Protein AF-A0A7S1IPN8-F1 (afdb_monomer)

Solvent-accessible surface area (backbone atoms only — not comparable to full-atom values): 15424 Å² total; per-residue (Å²): 136,91,80,89,84,87,81,92,76,78,89,77,82,76,81,78,81,73,71,83,75,54,67,66,59,56,49,50,57,50,40,52,53,51,52,52,51,37,55,52,51,38,61,77,67,63,54,57,68,70,59,54,51,49,49,42,62,76,40,65,69,55,98,43,75,66,34,42,52,52,49,52,51,51,37,52,52,52,50,52,51,50,54,45,52,51,52,35,51,52,41,47,53,56,43,51,56,50,53,50,50,50,52,50,52,50,51,36,40,76,70,65,76,42,52,73,64,58,47,49,70,56,42,50,62,45,50,44,50,44,28,57,41,50,44,51,34,47,54,41,50,55,61,48,37,71,74,46,97,56,91,66,77,63,70,50,97,90,36,48,43,68,55,51,54,54,51,54,30,40,53,51,44,73,34,81,58,37,82,78,42,102,59,58,30,73,85,30,69,52,43,42,92,48,72,45,52,68,56,47,53,59,47,50,53,58,70,73,65,54,76,74,70,83,70,78,82,69,70,82,75,79,74,73,75,62,51,68,67,60,44,50,52,36,47,52,41,42,51,49,51,52,50,50,49,53,52,50,56,50,50,51,53,48,52,52,51,41,48,75,69,64,78,100

Radius of gyration: 28.9 Å; Cα contacts (8 Å, |Δi|>4): 173; chains: 1; bounding box: 79×61×66 Å

Mean predicted aligned error: 9.51 Å

Secondary structure (DSSP, 8-state):
----------------------HHHHHHHHHHHHHHHHHHHHHHTT--HHHHHHHHHHTSSS--HHHHHHHHHHHHHHHHHHHHHHHHHHHHHHHHHHHHHHHHHHHHHHTTSS-HHHHHHHHHHHHHHHHHHHHHHHHHHHHHHTTSSS----EETTEEHHHHHHHHHHHHHHSGGGGTS---TTT-TT-TTSS-HHHHHHHHHHHTT------TT----------HHHHHHHHHHHHHHHHHHHHHHHHHHHHHHHHHTT--

Organism: NCBI:txid73025

Structure (mmCIF, N/CA/C/O backbone):
data_AF-A0A7S1IPN8-F1
#
_entry.id   AF-A0A7S1IPN8-F1
#
loop_
_atom_site.group_PDB
_atom_site.id
_atom_site.type_symbol
_atom_site.label_atom_id
_atom_site.label_alt_id
_atom_site.label_comp_id
_atom_site.label_asym_id
_atom_site.label_entity_id
_atom_site.label_seq_id
_atom_site.pdbx_PDB_ins_code
_atom_site.Cartn_x
_atom_site.Cartn_y
_atom_site.Cartn_z
_atom_site.occupancy
_atom_site.B_iso_or_equiv
_atom_site.auth_seq_id
_atom_site.auth_comp_id
_atom_site.auth_asym_id
_atom_site.auth_atom_id
_atom_site.pdbx_PDB_model_num
ATOM 1 N N . ARG A 1 1 ? -49.911 33.978 -15.814 1.00 41.53 1 ARG A N 1
ATOM 2 C CA . ARG A 1 1 ? -51.358 33.779 -15.563 1.00 41.53 1 ARG A CA 1
ATOM 3 C C . ARG A 1 1 ? -51.512 33.024 -14.249 1.00 41.53 1 ARG A C 1
ATOM 5 O O . ARG A 1 1 ? -51.209 31.839 -14.251 1.00 41.53 1 ARG A O 1
ATOM 12 N N . PRO A 1 2 ? -51.907 33.674 -13.147 1.00 43.16 2 PRO A N 1
ATOM 13 C CA . PRO A 1 2 ? -52.428 32.980 -11.982 1.00 43.16 2 PRO A CA 1
ATOM 14 C C . PRO A 1 2 ? -53.957 32.891 -12.100 1.00 43.16 2 PRO A C 1
ATOM 16 O O . PRO A 1 2 ? -54.613 33.876 -12.436 1.00 43.16 2 PRO A O 1
ATOM 19 N N . GLY A 1 3 ? -54.502 31.700 -11.880 1.00 39.06 3 GLY A N 1
ATOM 20 C CA . GLY A 1 3 ? -55.928 31.458 -11.687 1.00 39.06 3 GLY A CA 1
ATOM 21 C C . GLY A 1 3 ? -56.116 30.815 -10.309 1.00 39.06 3 GLY A C 1
ATOM 22 O O . GLY A 1 3 ? -55.342 29.906 -10.004 1.00 39.06 3 GLY A O 1
ATOM 23 N N . PRO A 1 4 ? -57.052 31.300 -9.473 1.00 68.56 4 PRO A N 1
ATOM 24 C CA . PRO A 1 4 ? -57.268 30.830 -8.104 1.00 68.56 4 PRO A CA 1
ATOM 25 C C . PRO A 1 4 ? -58.212 29.622 -8.103 1.00 68.56 4 PRO A C 1
ATOM 27 O O . PRO A 1 4 ? -58.776 29.339 -9.145 1.00 68.56 4 PRO A O 1
ATOM 30 N N . TRP A 1 5 ? -58.366 28.921 -6.978 1.00 45.44 5 TRP A N 1
ATOM 31 C CA . TRP A 1 5 ? -59.647 28.550 -6.348 1.00 45.44 5 TRP A CA 1
ATOM 32 C C . TRP A 1 5 ? -59.350 27.800 -5.040 1.00 45.44 5 TRP A C 1
ATOM 34 O O . TRP A 1 5 ? -58.406 27.020 -4.937 1.00 45.44 5 TRP A O 1
ATOM 44 N N . HIS A 1 6 ? -60.139 28.164 -4.036 1.00 53.41 6 HIS A N 1
ATOM 45 C CA . HIS A 1 6 ? -60.185 27.656 -2.674 1.00 53.41 6 HIS A CA 1
ATOM 46 C C . HIS A 1 6 ? -60.364 26.138 -2.604 1.00 53.41 6 HIS A C 1
ATOM 48 O O . HIS A 1 6 ? -61.077 25.591 -3.430 1.00 53.41 6 HIS A O 1
ATOM 54 N N . ASP A 1 7 ? -59.830 25.518 -1.548 1.00 42.16 7 ASP A N 1
ATOM 55 C CA . ASP A 1 7 ? -60.655 24.653 -0.703 1.00 42.16 7 ASP A CA 1
ATOM 56 C C . ASP A 1 7 ? -60.093 24.547 0.717 1.00 42.16 7 ASP A C 1
ATOM 58 O O . ASP A 1 7 ? -58.894 24.393 0.959 1.00 42.16 7 ASP A O 1
ATOM 62 N N . ALA A 1 8 ? -61.011 24.711 1.662 1.00 53.38 8 ALA A N 1
ATOM 63 C CA . ALA A 1 8 ? -60.802 24.637 3.090 1.00 53.38 8 ALA A CA 1
ATOM 64 C C . ALA A 1 8 ? -60.561 23.184 3.519 1.00 53.38 8 ALA A C 1
ATOM 66 O O . ALA A 1 8 ? -61.394 22.313 3.282 1.00 53.38 8 ALA A O 1
ATOM 67 N N . VAL A 1 9 ? -59.456 22.935 4.223 1.00 51.75 9 VAL A N 1
ATOM 68 C CA . VAL A 1 9 ? -59.244 21.701 4.986 1.00 51.75 9 VAL A CA 1
ATOM 69 C C . VAL A 1 9 ? -59.000 22.111 6.433 1.00 51.75 9 VAL A C 1
ATOM 71 O O . VAL A 1 9 ? -58.102 22.899 6.725 1.00 51.75 9 VAL A O 1
ATOM 74 N N . GLY A 1 10 ? -59.886 21.649 7.317 1.00 46.97 10 GLY A N 1
ATOM 75 C CA . GLY A 1 10 ? -59.947 22.047 8.721 1.00 46.97 10 GLY A CA 1
ATOM 76 C C . GLY A 1 10 ? -58.693 21.688 9.529 1.00 46.97 10 GLY A C 1
ATOM 77 O O . GLY A 1 10 ? -57.886 20.860 9.101 1.00 46.97 10 GLY A O 1
ATOM 78 N N . PRO A 1 11 ? -58.520 22.289 10.719 1.00 48.12 11 PRO A N 1
ATOM 79 C CA . PRO A 1 11 ? -57.402 21.972 11.592 1.00 48.12 11 PRO A CA 1
ATOM 80 C C . PRO A 1 11 ? -57.573 20.549 12.130 1.00 48.12 11 PRO A C 1
ATOM 82 O O . PRO A 1 11 ? -58.340 20.305 13.061 1.00 48.12 11 PRO A O 1
ATOM 85 N N . ALA A 1 12 ? -56.853 19.596 11.540 1.00 52.09 12 ALA A N 1
ATOM 86 C CA . ALA A 1 12 ? -56.662 18.286 12.137 1.00 52.09 12 ALA A CA 1
ATOM 87 C C . ALA A 1 12 ? -55.927 18.485 13.470 1.00 52.09 12 ALA A C 1
ATOM 89 O O . ALA A 1 12 ? -54.741 18.819 13.499 1.00 52.09 12 ALA A O 1
ATOM 90 N N . GLN A 1 13 ? -56.651 18.316 14.578 1.00 52.91 13 GLN A N 1
ATOM 91 C CA . GLN A 1 13 ? -56.076 18.172 15.908 1.00 52.91 13 GLN A CA 1
ATOM 92 C C . GLN A 1 13 ? -55.162 16.943 15.898 1.00 52.91 13 GLN A C 1
ATOM 94 O O . GLN A 1 13 ? -55.603 15.811 16.072 1.00 52.91 13 GLN A O 1
ATOM 99 N N . MET A 1 14 ? -53.873 17.173 15.657 1.00 48.28 14 MET A N 1
ATOM 100 C CA . MET A 1 14 ? -52.828 16.193 15.907 1.00 48.28 14 MET A CA 1
ATOM 101 C C . MET A 1 14 ? -52.620 16.124 17.419 1.00 48.28 14 MET A C 1
ATOM 103 O O . MET A 1 14 ? -51.820 16.861 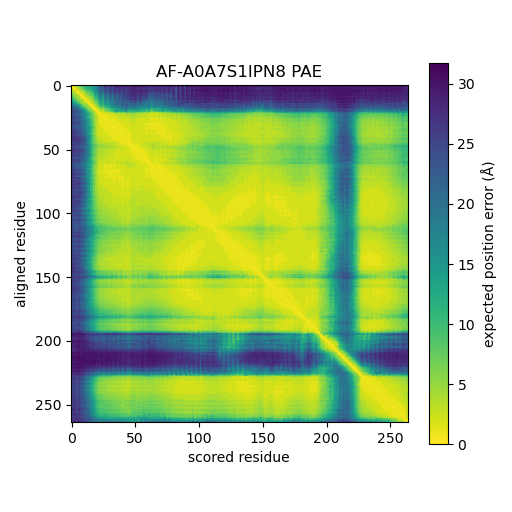17.993 1.00 48.28 14 MET A O 1
ATOM 107 N N . SER A 1 15 ? -53.376 15.249 18.073 1.00 53.41 15 SER A N 1
ATOM 108 C CA . SER A 1 15 ? -53.090 14.755 19.416 1.00 53.41 15 SER A CA 1
ATOM 109 C C . SER A 1 15 ? -51.766 13.988 19.372 1.00 53.41 15 SER A C 1
ATOM 111 O O . SER A 1 15 ? -51.711 12.784 19.139 1.00 53.41 15 SER A O 1
ATOM 113 N N . ALA A 1 16 ? -50.666 14.722 19.537 1.00 53.38 16 ALA A N 1
ATOM 114 C CA . ALA A 1 16 ? -49.334 14.168 19.717 1.00 53.38 16 ALA A CA 1
ATOM 115 C C . ALA A 1 16 ? -49.232 13.558 21.124 1.00 53.38 16 ALA A C 1
ATOM 117 O O . ALA A 1 16 ? -48.660 14.148 22.038 1.00 53.38 16 ALA A O 1
ATOM 118 N N . SER A 1 17 ? -49.808 12.370 21.294 1.00 55.22 17 SER A N 1
ATOM 119 C CA . SER A 1 17 ? -49.610 11.500 22.453 1.00 55.22 17 SER A CA 1
ATOM 120 C C . SER A 1 17 ? -48.181 10.945 22.408 1.00 55.22 17 SER A C 1
ATOM 122 O O . SER A 1 17 ? -47.942 9.812 22.001 1.00 55.22 17 SER A O 1
ATOM 124 N N . GLN A 1 18 ? -47.188 11.778 22.724 1.00 61.81 18 GLN A N 1
ATOM 125 C CA . GLN A 1 18 ? -45.830 11.305 22.977 1.00 61.81 18 GLN A CA 1
ATOM 126 C C . GLN A 1 18 ? -45.770 10.807 24.416 1.00 61.81 18 GLN A C 1
ATOM 128 O O . GLN A 1 18 ? -45.388 11.548 25.322 1.00 61.81 18 GLN A O 1
ATOM 133 N N . ASP A 1 19 ? -46.161 9.551 24.625 1.00 70.12 19 ASP A N 1
ATOM 134 C CA . ASP A 1 19 ? -45.904 8.890 25.897 1.00 70.12 19 ASP A CA 1
ATOM 135 C C . ASP A 1 19 ? -44.393 8.937 26.192 1.00 70.12 19 ASP A C 1
ATOM 137 O O . ASP A 1 19 ? -43.569 8.698 25.293 1.00 70.12 19 ASP A O 1
ATOM 141 N N . PRO A 1 20 ? -43.988 9.283 27.426 1.00 74.19 20 PRO A N 1
ATOM 142 C CA . PRO A 1 20 ? -42.586 9.391 27.792 1.00 74.19 20 PRO A CA 1
ATOM 143 C C . PRO A 1 20 ? -41.939 8.005 27.745 1.00 74.19 20 PRO A C 1
ATOM 145 O O . PRO A 1 20 ? -41.987 7.237 28.698 1.00 74.19 20 PRO A O 1
ATOM 148 N N . VAL A 1 21 ? -41.318 7.680 26.608 1.00 80.31 21 VAL A N 1
ATOM 149 C CA . VAL A 1 21 ? -40.564 6.434 26.436 1.00 80.31 21 VAL A CA 1
ATOM 150 C C . VAL A 1 21 ? -39.455 6.371 27.486 1.00 80.31 21 VAL A C 1
ATOM 152 O O . VAL A 1 21 ? -38.574 7.247 27.496 1.00 80.31 21 VAL A O 1
ATOM 155 N N . ASP A 1 22 ? -39.513 5.318 28.306 1.00 92.06 22 ASP A N 1
ATOM 156 C CA . ASP A 1 22 ? -38.592 4.990 29.394 1.00 92.06 22 ASP A CA 1
ATOM 157 C C . ASP A 1 22 ? -37.118 5.173 28.956 1.00 92.06 22 ASP A C 1
ATOM 159 O O . ASP A 1 22 ? -36.679 4.575 27.959 1.00 92.06 22 ASP A O 1
ATOM 163 N N . PRO A 1 23 ? -36.332 6.014 29.660 1.00 91.69 23 PRO A N 1
ATOM 164 C CA . PRO A 1 23 ? -34.907 6.203 29.399 1.00 91.69 23 PRO A CA 1
ATOM 165 C C . PRO A 1 23 ? -34.106 4.897 29.318 1.00 91.69 23 PRO A C 1
ATOM 167 O O . PRO A 1 23 ? -33.160 4.815 28.529 1.00 91.69 23 PRO A O 1
ATOM 170 N N . GLN A 1 24 ? -34.485 3.873 30.086 1.00 93.00 24 GLN A N 1
ATOM 171 C CA . GLN A 1 24 ? -33.809 2.580 30.094 1.00 93.00 24 GLN A CA 1
ATOM 172 C C . GLN A 1 24 ? -34.050 1.804 28.794 1.00 93.00 24 GLN A C 1
ATOM 174 O O . GLN A 1 24 ? -33.105 1.252 28.227 1.00 93.00 24 GLN A O 1
ATOM 179 N N . VAL A 1 25 ? -35.273 1.846 28.256 1.00 93.56 25 VAL A N 1
ATOM 180 C CA . VAL A 1 25 ? -35.607 1.258 26.946 1.00 93.56 25 VAL A CA 1
ATOM 181 C C . VAL A 1 25 ? -34.816 1.953 25.834 1.00 93.56 25 VAL A C 1
ATOM 183 O O . VAL A 1 25 ? -34.176 1.296 25.014 1.00 93.56 25 VAL A O 1
ATOM 186 N N . LYS A 1 26 ? -34.738 3.292 25.859 1.00 94.38 26 LYS A N 1
ATOM 187 C CA . LYS A 1 26 ? -33.924 4.059 24.893 1.00 94.38 26 LYS A CA 1
ATOM 188 C C . LYS A 1 26 ? -32.438 3.695 24.950 1.00 94.38 26 LYS A C 1
ATOM 190 O O . LYS A 1 26 ? -31.784 3.620 23.903 1.00 94.38 26 LYS A O 1
ATOM 195 N N . LEU A 1 27 ? -31.892 3.510 26.155 1.00 96.06 27 LEU A N 1
ATOM 196 C CA . LEU A 1 27 ? -30.503 3.100 26.357 1.00 96.06 27 LEU A CA 1
ATOM 197 C C . LEU A 1 27 ? -30.262 1.702 25.780 1.00 96.06 27 LEU A C 1
ATOM 199 O O . LEU A 1 27 ? -29.324 1.528 24.999 1.00 96.06 27 LEU A O 1
ATOM 203 N N . GLN A 1 28 ? -31.135 0.747 26.105 1.00 97.00 28 GLN A N 1
ATOM 204 C CA . GLN A 1 28 ? -31.083 -0.632 25.623 1.00 97.00 28 GLN A CA 1
ATOM 205 C C . GLN A 1 28 ? -31.090 -0.698 24.089 1.00 97.00 28 GLN A C 1
ATOM 207 O O . GLN A 1 28 ? -30.195 -1.299 23.489 1.00 97.00 28 GLN A O 1
ATOM 212 N N . ASP A 1 29 ? -32.029 -0.005 23.442 1.00 96.44 29 ASP A N 1
ATOM 213 C CA . ASP A 1 29 ? -32.160 0.024 21.981 1.00 96.44 29 ASP A CA 1
ATOM 214 C C . ASP A 1 29 ? -30.931 0.627 21.298 1.00 96.44 29 ASP A C 1
ATOM 216 O O . ASP A 1 29 ? -30.482 0.195 20.229 1.00 96.44 29 ASP A O 1
ATOM 220 N N . ARG A 1 30 ? -30.374 1.689 21.887 1.00 97.44 30 ARG A N 1
ATOM 221 C CA . ARG A 1 30 ? -29.161 2.313 21.361 1.00 97.44 30 ARG A CA 1
ATOM 222 C C . ARG A 1 30 ? -27.959 1.392 21.543 1.00 97.44 30 ARG A C 1
ATOM 224 O O . ARG A 1 30 ? -27.175 1.255 20.606 1.00 97.44 30 ARG A O 1
ATOM 231 N N . PHE A 1 31 ? -27.837 0.744 22.698 1.00 97.88 31 PHE A N 1
ATOM 232 C CA . PHE A 1 31 ? -26.778 -0.219 22.979 1.00 97.88 31 PHE A CA 1
ATOM 233 C C . PHE A 1 31 ? -26.785 -1.363 21.970 1.00 97.88 31 PHE A C 1
ATOM 235 O O . PHE A 1 31 ? -25.779 -1.578 21.296 1.00 97.88 31 PHE A O 1
ATOM 242 N N . GLN A 1 32 ? -27.937 -2.005 21.760 1.00 97.62 32 GLN A N 1
ATOM 243 C CA . GLN A 1 32 ? -28.089 -3.099 20.799 1.00 97.62 32 GLN A CA 1
ATOM 244 C C . GLN A 1 32 ? -27.706 -2.693 19.369 1.00 97.62 32 GLN A C 1
ATOM 246 O O . GLN A 1 32 ? -26.974 -3.422 18.694 1.00 97.62 32 GLN A O 1
ATOM 251 N N . ARG A 1 33 ? -28.128 -1.508 18.908 1.00 97.88 33 ARG A N 1
ATOM 252 C CA . ARG A 1 33 ? -27.763 -1.004 17.572 1.00 97.88 33 ARG A CA 1
ATOM 253 C C . ARG A 1 33 ? -26.256 -0.818 17.410 1.00 97.88 33 ARG A C 1
ATOM 255 O O . ARG A 1 33 ? -25.690 -1.240 16.401 1.00 97.88 33 ARG A O 1
ATOM 262 N N . VAL A 1 34 ? -25.593 -0.212 18.396 1.00 97.56 34 VAL A N 1
ATOM 263 C CA . VAL A 1 34 ? -24.138 -0.003 18.343 1.00 97.56 34 VAL A CA 1
ATOM 264 C C . VAL A 1 34 ? -23.397 -1.341 18.459 1.00 97.56 34 VAL A C 1
ATOM 266 O O . VAL A 1 34 ? -22.436 -1.555 17.724 1.00 97.56 34 VAL A O 1
ATOM 269 N N . SER A 1 35 ? -23.874 -2.277 19.285 1.00 97.50 35 SER A N 1
ATOM 270 C CA . SER A 1 35 ? -23.356 -3.651 19.367 1.00 97.50 35 SER A CA 1
ATOM 271 C C . SER A 1 35 ? -23.415 -4.384 18.032 1.00 97.50 35 SER A C 1
ATOM 273 O O . SER A 1 35 ? -22.427 -4.993 17.617 1.00 97.50 35 SER A O 1
ATOM 275 N N . GLN A 1 36 ? -24.542 -4.299 17.325 1.00 97.50 36 GLN A N 1
ATOM 276 C CA . GLN A 1 36 ? -24.691 -4.940 16.022 1.00 97.50 36 GLN A CA 1
ATOM 277 C C . GLN A 1 36 ? -23.765 -4.315 14.971 1.00 97.50 36 GLN A C 1
ATOM 279 O O . GLN A 1 36 ? -23.129 -5.030 14.191 1.00 97.50 36 GLN A O 1
ATOM 284 N N . ASN A 1 37 ? -23.635 -2.987 14.979 1.00 97.06 37 ASN A N 1
ATOM 285 C CA . ASN A 1 37 ? -22.698 -2.284 14.109 1.00 97.06 37 ASN A CA 1
ATOM 286 C C . ASN A 1 37 ? -21.239 -2.678 14.401 1.00 97.06 37 ASN A C 1
ATOM 288 O O . ASN A 1 37 ? -20.487 -2.973 13.475 1.00 97.06 37 ASN A O 1
ATOM 292 N N . PHE A 1 38 ? -20.850 -2.751 15.677 1.00 96.94 38 PHE A N 1
ATOM 293 C CA . PHE A 1 38 ? -19.520 -3.196 16.095 1.00 96.94 38 PHE A CA 1
ATOM 294 C C . PHE A 1 38 ? -19.199 -4.600 15.564 1.00 96.94 38 PHE A C 1
ATOM 296 O O . PHE A 1 38 ? -18.187 -4.779 14.890 1.00 96.94 38 PHE A O 1
ATOM 303 N N . ARG A 1 39 ? -20.093 -5.579 15.770 1.00 96.31 39 ARG A N 1
ATOM 304 C CA . ARG A 1 39 ? -19.919 -6.951 15.253 1.00 96.31 39 ARG A CA 1
ATOM 305 C C . ARG A 1 39 ? -19.788 -6.989 13.732 1.00 96.31 39 ARG A C 1
ATOM 307 O O . ARG A 1 39 ? -18.935 -7.696 13.197 1.00 96.31 39 ARG A O 1
ATOM 314 N N . THR A 1 40 ? -20.598 -6.189 13.040 1.00 96.75 40 THR A N 1
ATOM 315 C CA . THR A 1 40 ? -20.553 -6.068 11.577 1.00 96.75 40 THR A CA 1
ATOM 316 C C . THR A 1 40 ? -19.200 -5.528 11.110 1.00 96.75 40 THR A C 1
ATOM 318 O O . THR A 1 40 ? -18.598 -6.082 10.191 1.00 96.75 40 THR A O 1
ATOM 321 N N . LEU A 1 41 ? -18.681 -4.487 11.769 1.00 96.25 41 LEU A N 1
ATOM 322 C CA . LEU A 1 41 ? -17.361 -3.927 11.477 1.00 96.25 41 LEU A CA 1
ATOM 323 C C . LEU A 1 41 ? -16.236 -4.926 11.767 1.00 96.25 41 LEU A C 1
ATOM 325 O O . LEU A 1 41 ? -15.331 -5.057 10.947 1.00 96.25 41 LEU A O 1
ATOM 329 N N . CYS A 1 42 ? -16.305 -5.658 12.881 1.00 94.88 42 CYS A N 1
ATOM 330 C CA . CYS A 1 42 ? -15.335 -6.702 13.206 1.00 94.88 42 CYS A CA 1
ATOM 331 C C . CYS A 1 42 ? -15.274 -7.791 12.131 1.00 94.88 42 CYS A C 1
ATOM 333 O O . CYS A 1 42 ? -14.182 -8.162 11.705 1.00 94.88 42 CYS A O 1
ATOM 335 N N . SER A 1 43 ? -16.433 -8.259 11.658 1.00 94.50 43 SER A N 1
ATOM 336 C CA . SER A 1 43 ? -16.515 -9.249 10.580 1.00 94.50 43 SER A CA 1
ATOM 337 C C . SER A 1 43 ? -15.925 -8.714 9.272 1.00 94.50 43 SER A C 1
ATOM 339 O O . SER A 1 43 ? -15.081 -9.370 8.668 1.00 94.50 43 SER A O 1
ATOM 341 N N . GLN A 1 44 ? -16.296 -7.495 8.870 1.00 93.62 44 GLN A N 1
ATOM 342 C CA . GLN A 1 44 ? -15.811 -6.872 7.632 1.00 93.62 44 GLN A CA 1
ATOM 343 C C . GLN A 1 44 ? -14.306 -6.580 7.639 1.00 93.62 44 GLN A C 1
ATOM 345 O O . GLN A 1 44 ? -13.684 -6.560 6.581 1.00 93.62 44 GLN A O 1
ATOM 350 N N . LEU A 1 45 ? -13.729 -6.309 8.811 1.00 91.69 45 LEU A N 1
ATOM 351 C CA . LEU A 1 45 ? -12.296 -6.057 8.977 1.00 91.69 45 LEU A CA 1
ATOM 352 C C . LEU A 1 45 ? -11.499 -7.323 9.297 1.00 91.69 45 LEU A C 1
ATOM 354 O O . LEU A 1 45 ? -10.286 -7.230 9.462 1.00 91.69 45 LEU A O 1
ATOM 358 N N . HIS A 1 46 ? -12.162 -8.480 9.387 1.00 91.56 46 HIS A N 1
ATOM 359 C CA . HIS A 1 46 ? -11.554 -9.747 9.790 1.00 91.56 46 HIS A CA 1
ATOM 360 C C . HIS A 1 46 ? -10.745 -9.628 1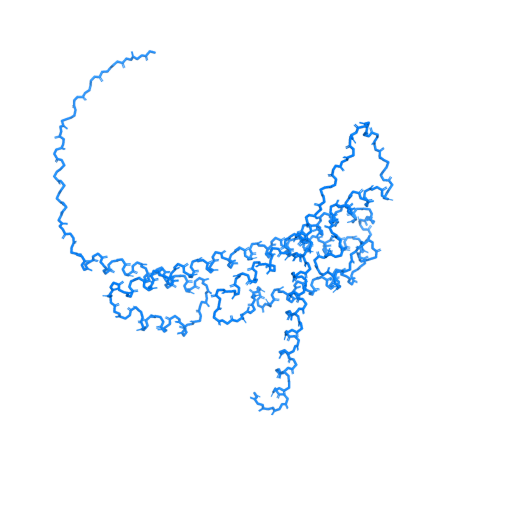1.092 1.00 91.56 46 HIS A C 1
ATOM 362 O O . HIS A 1 46 ? -9.646 -10.172 11.209 1.00 91.56 46 HIS A O 1
ATOM 368 N N . ILE A 1 47 ? -11.287 -8.900 12.074 1.00 89.12 47 ILE A N 1
ATOM 369 C CA . ILE A 1 47 ? -10.669 -8.785 13.398 1.00 89.12 47 ILE A CA 1
ATOM 370 C C . ILE A 1 47 ? -10.568 -10.191 14.018 1.00 89.12 47 ILE A C 1
ATOM 372 O O . ILE A 1 47 ? -11.539 -10.953 13.930 1.00 89.12 47 ILE A O 1
ATOM 376 N N . PRO A 1 48 ? -9.429 -10.566 14.635 1.00 88.69 48 PRO A N 1
ATOM 377 C CA . PRO A 1 48 ? -9.264 -11.886 15.229 1.00 88.69 48 PRO A CA 1
ATOM 378 C C . PRO A 1 48 ? -10.380 -12.222 16.222 1.00 88.69 48 PRO A C 1
ATOM 380 O O . PRO A 1 48 ? -10.719 -11.420 17.092 1.00 88.69 48 PRO A O 1
ATOM 383 N N . PHE A 1 49 ? -10.904 -13.449 16.135 1.00 89.44 49 PHE A N 1
ATOM 384 C CA . PHE A 1 49 ? -12.014 -13.919 16.973 1.00 89.44 49 PHE A CA 1
ATOM 385 C C . PHE A 1 49 ? -11.787 -13.655 18.469 1.00 89.44 49 PHE A C 1
ATOM 387 O O . PHE A 1 49 ? -12.689 -13.179 19.157 1.00 89.44 49 PHE A O 1
ATOM 394 N N . LEU A 1 50 ? -10.574 -13.918 18.967 1.00 90.19 50 LEU A N 1
ATOM 395 C CA . LEU A 1 50 ? -10.228 -13.711 20.374 1.00 90.19 50 LEU A CA 1
ATOM 396 C C . LEU A 1 50 ? -10.385 -12.246 20.803 1.00 90.19 50 LEU A C 1
ATOM 398 O O . LEU A 1 50 ? -10.923 -11.990 21.876 1.00 90.19 50 LEU A O 1
ATOM 402 N N . GLU A 1 51 ? -9.984 -11.289 19.964 1.00 90.06 51 GLU A N 1
ATOM 403 C CA . GLU A 1 51 ? -10.127 -9.862 20.269 1.00 90.06 51 GLU A CA 1
ATOM 404 C C . GLU A 1 51 ? -11.603 -9.467 20.344 1.00 90.06 51 GLU A C 1
ATOM 406 O O . GLU A 1 51 ? -12.026 -8.843 21.317 1.00 90.06 51 GLU A O 1
ATOM 411 N N . CYS A 1 52 ? -12.421 -9.911 19.383 1.00 92.06 52 CYS A N 1
ATOM 412 C CA . CYS A 1 52 ? -13.865 -9.679 19.410 1.00 92.06 52 CYS A CA 1
ATOM 413 C C . CYS A 1 52 ? -14.510 -10.228 20.690 1.00 92.06 52 CYS A C 1
ATOM 415 O O . CYS A 1 52 ? -15.298 -9.529 21.325 1.00 92.06 52 CYS A O 1
ATOM 417 N N . ARG A 1 53 ? -14.143 -11.447 21.110 1.00 92.88 53 ARG A N 1
ATOM 418 C CA . ARG A 1 53 ? -14.685 -12.078 22.325 1.00 92.88 53 ARG A CA 1
ATOM 419 C C . ARG A 1 53 ? -14.305 -11.337 23.601 1.00 92.88 53 ARG A C 1
ATOM 421 O O . ARG A 1 53 ? -15.122 -11.272 24.518 1.00 92.88 53 ARG A O 1
ATOM 428 N N . LEU A 1 54 ? -13.105 -10.758 23.666 1.00 93.56 54 LEU A N 1
ATOM 429 C CA . LEU A 1 54 ? -12.709 -9.912 24.794 1.00 93.56 54 LEU A CA 1
ATOM 430 C C . LEU A 1 54 ? -13.606 -8.671 24.877 1.00 93.56 54 LEU A C 1
ATOM 432 O O . LEU A 1 54 ? -14.150 -8.388 25.942 1.00 93.56 54 LEU A O 1
ATOM 436 N N . TYR A 1 55 ? -13.840 -7.973 23.762 1.00 93.06 55 TYR A N 1
ATOM 437 C CA . TYR A 1 55 ? -14.737 -6.812 23.757 1.00 93.06 55 TYR A CA 1
ATOM 438 C C . TYR A 1 55 ? -16.177 -7.180 24.129 1.00 93.06 55 TYR A C 1
ATOM 440 O O . TYR A 1 55 ? -16.808 -6.465 24.909 1.00 93.06 55 TYR A O 1
ATOM 448 N N . GLU A 1 56 ? -16.681 -8.317 23.642 1.00 93.75 56 GLU A N 1
ATOM 449 C CA . GLU A 1 56 ? -18.006 -8.805 24.029 1.00 93.75 56 GLU A CA 1
ATOM 450 C C . GLU A 1 56 ? -18.098 -9.055 25.538 1.00 93.75 56 GLU A C 1
ATOM 452 O O . GLU A 1 56 ? -19.040 -8.597 26.182 1.00 93.75 56 GLU A O 1
ATOM 457 N N . LYS A 1 57 ? -17.093 -9.724 26.113 1.00 95.75 57 LYS A N 1
ATOM 458 C CA . LYS A 1 57 ? -17.062 -10.069 27.537 1.00 95.75 57 LYS A CA 1
ATOM 459 C C . LYS A 1 57 ? -16.926 -8.848 28.449 1.00 95.75 57 LYS A C 1
ATOM 461 O O . LYS A 1 57 ? -17.571 -8.811 29.488 1.00 95.75 57 LYS A O 1
ATOM 466 N N . TYR A 1 58 ? -16.078 -7.882 28.100 1.00 95.44 58 TYR A N 1
ATOM 467 C CA . TYR A 1 58 ? -15.736 -6.777 29.007 1.00 95.44 58 TYR A CA 1
ATOM 468 C C . TYR A 1 58 ? -16.544 -5.497 28.783 1.00 95.44 58 TYR A C 1
ATOM 470 O O . TYR A 1 58 ? -16.608 -4.666 29.682 1.00 95.44 58 TYR A O 1
ATOM 478 N N . ILE A 1 59 ? -17.134 -5.307 27.599 1.00 95.38 59 ILE A N 1
ATOM 479 C CA . ILE A 1 59 ? -17.876 -4.080 27.265 1.00 95.38 59 ILE A CA 1
ATOM 480 C C . ILE A 1 59 ? -19.343 -4.384 26.983 1.00 95.38 59 ILE A C 1
ATOM 482 O O . ILE A 1 59 ? -20.206 -3.597 27.352 1.00 95.38 59 ILE A O 1
ATOM 486 N N . MET A 1 60 ? -19.650 -5.511 26.336 1.00 95.56 60 MET A N 1
ATOM 487 C CA . MET A 1 60 ? -21.020 -5.816 25.907 1.00 95.56 60 MET A CA 1
ATOM 488 C C . MET A 1 60 ? -21.807 -6.687 26.893 1.00 95.56 60 MET A C 1
ATOM 490 O O . MET A 1 60 ? -22.981 -6.948 26.642 1.00 95.56 60 MET A O 1
ATOM 494 N N . ALA A 1 61 ? -21.190 -7.126 27.994 1.00 96.12 61 ALA A N 1
ATOM 495 C CA . ALA A 1 61 ? -21.842 -7.958 29.004 1.00 96.12 61 ALA A CA 1
ATOM 496 C C . ALA A 1 61 ? -22.917 -7.207 29.807 1.00 96.12 61 ALA A C 1
ATOM 498 O O . ALA A 1 61 ? -23.902 -7.814 30.214 1.00 96.12 61 ALA A O 1
ATOM 499 N N . GLU A 1 62 ? -22.752 -5.895 30.000 1.00 97.00 62 GLU A N 1
ATOM 500 C CA . GLU A 1 62 ? -23.661 -5.073 30.801 1.00 97.00 62 GLU A CA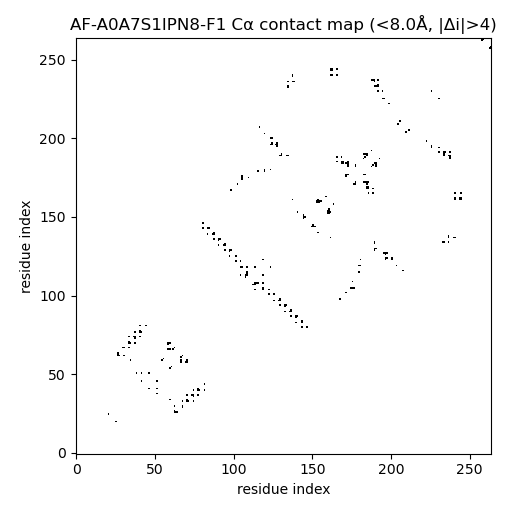 1
ATOM 501 C C . GLU A 1 62 ? -24.064 -3.799 30.058 1.00 97.00 62 GLU A C 1
ATOM 503 O O . GLU A 1 62 ? -23.219 -3.082 29.506 1.00 97.00 62 GLU A O 1
ATOM 508 N N . VAL A 1 63 ? -25.363 -3.491 30.082 1.00 97.75 63 VAL A N 1
ATOM 509 C CA . VAL A 1 63 ? -25.918 -2.288 29.455 1.00 97.75 63 VAL A CA 1
ATOM 510 C C . VAL A 1 63 ? -25.819 -1.121 30.426 1.00 97.75 63 VAL A C 1
ATOM 512 O O . VAL A 1 63 ? -26.689 -0.891 31.261 1.00 97.75 63 VAL A O 1
ATOM 515 N N . THR A 1 64 ? -24.736 -0.364 30.293 1.00 97.75 64 THR A N 1
ATOM 516 C CA . THR A 1 64 ? -24.498 0.867 31.049 1.00 97.75 64 THR A CA 1
ATOM 517 C C . THR A 1 64 ? -24.203 2.020 30.095 1.00 97.75 64 THR A C 1
ATOM 519 O O . THR A 1 64 ? -23.750 1.820 28.962 1.00 97.75 64 THR A O 1
ATOM 522 N N . GLN A 1 65 ? -24.432 3.254 30.549 1.00 97.56 65 GLN A N 1
ATOM 523 C CA . GLN A 1 65 ? -24.107 4.445 29.761 1.00 97.56 65 GLN A CA 1
ATOM 524 C C . GLN A 1 65 ? -22.604 4.527 29.445 1.00 97.56 65 GLN A C 1
ATOM 526 O O . GLN A 1 65 ? -22.215 4.928 28.348 1.00 97.56 65 GLN A O 1
ATOM 531 N N . GLU A 1 66 ? -21.750 4.105 30.379 1.00 97.94 66 GLU A N 1
ATOM 532 C CA . GLU A 1 66 ? -20.304 4.057 30.176 1.00 97.94 66 GLU A CA 1
ATOM 533 C C . GLU A 1 66 ? -19.914 3.043 29.092 1.00 97.94 66 GLU A C 1
ATOM 535 O O . GLU A 1 66 ? -19.172 3.382 28.164 1.00 97.94 66 GLU A O 1
ATOM 540 N N . ASN A 1 67 ? -20.456 1.823 29.156 1.00 97.75 67 ASN A N 1
ATOM 541 C CA . ASN A 1 67 ? -20.201 0.798 28.147 1.00 97.75 67 ASN A CA 1
ATOM 542 C C . ASN A 1 67 ? -20.730 1.216 26.774 1.00 97.75 67 ASN A C 1
ATOM 544 O O . ASN A 1 67 ? -20.047 1.001 25.771 1.00 97.75 67 ASN A O 1
ATOM 548 N N . LEU A 1 68 ? -21.882 1.896 26.713 1.00 97.69 68 LEU A N 1
ATOM 549 C CA . LEU A 1 68 ? -22.378 2.487 25.471 1.00 97.69 68 LEU A CA 1
ATOM 550 C C . LEU A 1 68 ? -21.369 3.487 24.886 1.00 97.69 68 LEU A C 1
ATOM 552 O O . LEU A 1 68 ? -21.070 3.428 23.690 1.00 97.69 68 LEU A O 1
ATOM 556 N N . CYS A 1 69 ? -20.826 4.392 25.705 1.00 97.75 69 CYS A N 1
ATOM 557 C CA . CYS A 1 69 ? -19.822 5.367 25.275 1.00 97.75 69 CYS A CA 1
ATOM 558 C C . CYS A 1 69 ? -18.543 4.687 24.762 1.00 97.75 69 CYS A C 1
ATOM 560 O O . CYS A 1 69 ? -18.054 5.035 23.682 1.00 97.75 69 CYS A O 1
ATOM 562 N N . ARG A 1 70 ? -18.033 3.678 25.482 1.00 97.38 70 ARG A N 1
ATOM 563 C CA . ARG A 1 70 ? -16.864 2.880 25.069 1.00 97.38 70 ARG A CA 1
ATOM 564 C C . ARG A 1 70 ? -17.112 2.167 23.738 1.00 97.38 70 ARG A C 1
ATOM 566 O O . ARG A 1 70 ? -16.276 2.227 22.838 1.00 97.38 70 ARG A O 1
ATOM 573 N N . LEU A 1 71 ? -18.282 1.555 23.570 1.00 96.94 71 LEU A N 1
ATOM 574 C CA . LEU A 1 71 ? -18.656 0.848 22.348 1.00 96.94 71 LEU A CA 1
ATOM 575 C C . LEU A 1 71 ? -18.838 1.798 21.150 1.00 96.94 71 LEU A C 1
ATOM 577 O O . LEU A 1 71 ? -18.438 1.470 20.029 1.00 96.94 71 LEU A O 1
ATOM 581 N N . CYS A 1 72 ? -19.375 3.001 21.380 1.00 97.44 72 CYS A N 1
ATOM 582 C CA . CYS A 1 72 ? -19.432 4.063 20.372 1.00 97.44 72 CYS A CA 1
ATOM 583 C C . CYS A 1 72 ? -18.025 4.481 19.921 1.00 97.44 72 CYS A C 1
ATOM 585 O O . CYS A 1 72 ? -17.778 4.610 18.719 1.00 97.44 72 CYS A O 1
ATOM 587 N N . LEU A 1 73 ? -17.094 4.662 20.865 1.00 96.25 73 LEU A N 1
ATOM 588 C CA . LEU A 1 73 ? -15.704 5.002 20.563 1.00 96.25 73 LEU A CA 1
ATOM 589 C C . LEU A 1 73 ? -15.025 3.900 19.739 1.00 96.25 73 LEU A C 1
ATOM 591 O O . LEU A 1 73 ? -14.442 4.198 18.698 1.00 96.25 73 LEU A O 1
ATOM 595 N N . LEU A 1 74 ? -15.151 2.635 20.149 1.00 94.94 74 LEU A N 1
ATOM 596 C CA . LEU A 1 74 ? -14.590 1.501 19.408 1.00 94.94 74 LEU A CA 1
ATOM 597 C C . LEU A 1 74 ? -15.165 1.396 17.995 1.00 94.94 74 LEU A C 1
ATOM 599 O O . LEU A 1 74 ? -14.414 1.246 17.034 1.00 94.94 74 LEU A O 1
ATOM 603 N N . SER A 1 75 ? -16.481 1.555 17.844 1.00 96.25 75 SER A N 1
ATOM 604 C CA . SER A 1 75 ? -17.131 1.553 16.528 1.00 96.25 75 SER A CA 1
ATOM 605 C C . SER A 1 75 ? -16.598 2.672 15.629 1.00 96.25 75 SER A 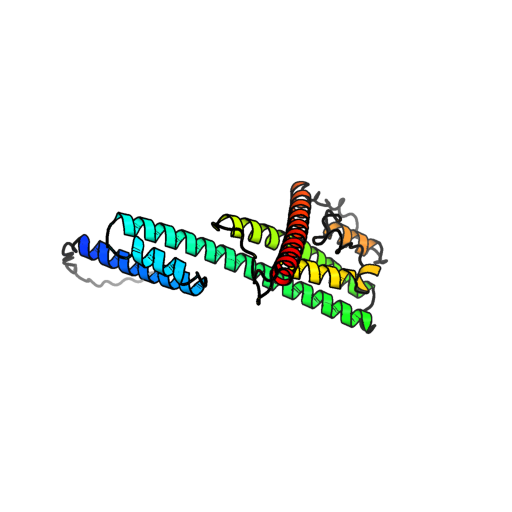C 1
ATOM 607 O O . SER A 1 75 ? -16.348 2.448 14.445 1.00 96.25 75 SER A O 1
ATOM 609 N N . LYS A 1 76 ? -16.366 3.870 16.185 1.00 96.19 76 LYS A N 1
ATOM 610 C CA . LYS A 1 76 ? -15.759 4.996 15.461 1.00 96.19 76 LYS A CA 1
ATOM 611 C C . LYS A 1 76 ? -14.326 4.681 15.020 1.00 96.19 76 LYS A C 1
ATOM 613 O O . LYS A 1 76 ? -13.972 4.975 13.879 1.00 96.19 76 LYS A O 1
ATOM 618 N N . LEU A 1 77 ? -13.518 4.079 15.895 1.00 94.62 77 LEU A N 1
ATOM 619 C CA . LEU A 1 77 ? -12.142 3.684 15.578 1.00 94.62 77 LEU A CA 1
ATOM 620 C C . LEU A 1 77 ? -12.100 2.612 14.482 1.00 94.62 77 LEU A C 1
ATOM 622 O O . LEU A 1 77 ? -11.351 2.765 13.520 1.00 94.62 77 LEU A O 1
ATOM 626 N N . LEU A 1 78 ? -12.949 1.583 14.568 1.00 94.75 78 LEU A N 1
ATOM 627 C CA . LEU A 1 78 ? -13.059 0.546 13.538 1.00 94.75 78 LEU A CA 1
ATOM 628 C C . LEU A 1 78 ? -13.526 1.118 12.197 1.00 94.75 78 LEU A C 1
ATOM 630 O O . LEU A 1 78 ? -12.981 0.764 11.154 1.00 94.75 78 LEU A O 1
ATOM 634 N N . LEU A 1 79 ? -14.498 2.032 12.199 1.00 96.12 79 LEU A N 1
ATOM 635 C CA . LEU A 1 79 ? -14.970 2.664 10.968 1.00 96.12 79 LEU A CA 1
ATOM 636 C C . LEU A 1 79 ? -13.867 3.491 10.292 1.00 96.12 79 LEU A C 1
ATOM 638 O O . LEU A 1 79 ? -13.690 3.415 9.075 1.00 96.12 79 LEU A O 1
ATOM 642 N N . GLU A 1 80 ? -13.097 4.250 11.071 1.00 95.25 80 GLU A N 1
ATOM 643 C CA . GLU A 1 80 ? -11.953 5.001 10.555 1.00 95.25 80 GLU A CA 1
ATOM 644 C C . GLU A 1 80 ? -10.853 4.062 10.035 1.00 95.25 80 GLU A C 1
ATOM 646 O O . GLU A 1 80 ? -10.312 4.286 8.948 1.00 95.25 80 GLU A O 1
ATOM 651 N N . HIS A 1 81 ? -10.576 2.968 10.749 1.00 94.75 81 HIS A N 1
ATOM 652 C CA . HIS A 1 81 ? -9.633 1.945 10.308 1.00 94.75 81 HIS A CA 1
ATOM 653 C C . HIS A 1 81 ? -10.071 1.297 8.984 1.00 94.75 81 HIS A C 1
ATOM 655 O O . HIS A 1 81 ? -9.272 1.165 8.050 1.00 94.75 81 HIS A O 1
ATOM 661 N N . LYS A 1 82 ? -11.364 0.979 8.847 1.00 95.81 82 LYS A N 1
ATOM 662 C CA . LYS A 1 82 ? -11.968 0.488 7.602 1.00 95.81 82 LYS A CA 1
ATOM 663 C C . LYS A 1 82 ? -11.784 1.482 6.464 1.00 95.81 82 LYS A C 1
ATOM 665 O O . LYS A 1 82 ? -11.327 1.100 5.389 1.00 95.81 82 LYS A O 1
ATOM 670 N N . ARG A 1 83 ? -12.094 2.762 6.692 1.00 96.56 83 ARG A N 1
ATOM 671 C CA . ARG A 1 83 ? -11.945 3.823 5.684 1.00 96.56 83 ARG A CA 1
ATOM 672 C C . ARG A 1 83 ? -10.507 3.912 5.173 1.00 96.56 83 ARG A C 1
ATOM 674 O O . ARG A 1 83 ? -10.293 3.986 3.965 1.00 96.56 83 ARG A O 1
ATOM 681 N N . ARG A 1 84 ? -9.520 3.863 6.073 1.00 95.69 84 ARG A N 1
ATOM 682 C CA . ARG A 1 84 ? -8.092 3.877 5.710 1.00 95.69 84 ARG A CA 1
ATOM 683 C C . ARG A 1 84 ? -7.677 2.627 4.947 1.00 95.69 84 ARG A C 1
ATOM 685 O O . ARG A 1 84 ? -6.997 2.747 3.934 1.00 95.69 84 ARG A O 1
ATOM 692 N N . THR A 1 85 ? -8.123 1.455 5.393 1.00 96.06 85 THR A N 1
ATOM 693 C CA . THR A 1 85 ? -7.857 0.179 4.712 1.00 96.06 85 THR A CA 1
ATOM 694 C C . THR A 1 85 ? -8.377 0.220 3.276 1.00 96.06 85 THR A C 1
ATOM 696 O O . THR A 1 85 ? -7.623 -0.029 2.339 1.00 96.06 85 THR A O 1
ATOM 699 N N . MET A 1 86 ? -9.631 0.640 3.084 1.00 96.56 86 MET A N 1
ATOM 700 C CA . MET A 1 86 ? -10.231 0.785 1.755 1.00 96.56 86 MET A CA 1
ATOM 701 C C . MET A 1 86 ? -9.497 1.810 0.891 1.00 96.56 86 MET A C 1
ATOM 703 O O . MET A 1 86 ? -9.280 1.564 -0.292 1.00 96.56 86 MET A O 1
ATOM 707 N N . HIS A 1 87 ? -9.076 2.936 1.471 1.00 97.00 87 HIS A N 1
ATOM 708 C CA . HIS A 1 87 ? -8.300 3.940 0.748 1.00 97.00 87 HIS A CA 1
ATOM 709 C C . HIS A 1 87 ? -6.971 3.374 0.228 1.00 97.00 87 HIS A C 1
ATOM 711 O O . HIS A 1 87 ? -6.642 3.557 -0.944 1.00 97.00 87 HIS A O 1
ATOM 717 N N . VAL A 1 88 ? -6.231 2.640 1.067 1.00 97.94 88 VAL A N 1
ATOM 718 C CA . VAL A 1 88 ? -4.992 1.969 0.648 1.00 97.94 88 VAL A CA 1
ATOM 719 C C . VAL A 1 88 ? -5.286 0.931 -0.437 1.00 97.94 88 VAL A C 1
ATOM 721 O O . VAL A 1 88 ? -4.610 0.938 -1.459 1.00 97.94 88 VAL A O 1
ATOM 724 N N . LEU A 1 89 ? -6.327 0.103 -0.289 1.00 97.50 89 LEU A N 1
ATOM 725 C CA . LEU A 1 89 ? -6.709 -0.898 -1.298 1.00 97.50 89 LEU A CA 1
ATOM 726 C C . LEU A 1 89 ? -7.054 -0.278 -2.661 1.00 97.50 89 LEU A C 1
ATOM 728 O O . LEU A 1 89 ? -6.658 -0.810 -3.696 1.00 97.50 89 LEU A O 1
ATOM 732 N N . GLN A 1 90 ? -7.743 0.864 -2.685 1.00 97.56 90 GLN A N 1
ATOM 733 C CA . GLN A 1 90 ? -8.035 1.592 -3.925 1.00 97.56 90 GLN A CA 1
ATOM 734 C C . GLN A 1 90 ? -6.756 2.088 -4.610 1.00 97.56 90 GLN A C 1
ATOM 736 O O . GLN A 1 90 ? -6.612 1.974 -5.829 1.00 97.56 90 GLN A O 1
ATOM 741 N N . LEU A 1 91 ? -5.809 2.621 -3.831 1.00 98.12 91 LEU A N 1
ATOM 742 C CA . LEU A 1 91 ? -4.510 3.044 -4.350 1.00 98.12 91 LEU A CA 1
ATOM 743 C C . LEU A 1 91 ? -3.703 1.853 -4.880 1.00 98.12 91 LEU A C 1
ATOM 745 O O . LEU A 1 91 ? -3.109 1.956 -5.952 1.00 98.12 91 LEU A O 1
ATOM 749 N N . ILE A 1 92 ? -3.724 0.725 -4.163 1.00 98.44 92 ILE A N 1
ATOM 750 C CA . ILE A 1 92 ? -3.122 -0.542 -4.588 1.00 98.44 92 ILE A CA 1
ATOM 751 C C . ILE A 1 92 ? -3.693 -0.968 -5.936 1.00 98.44 92 ILE A C 1
ATOM 753 O O . ILE A 1 92 ? -2.934 -1.121 -6.885 1.00 98.44 92 ILE A O 1
ATOM 757 N N . HIS A 1 93 ? -5.016 -1.064 -6.062 1.00 97.94 93 HIS A N 1
ATOM 758 C CA . HIS A 1 93 ? -5.654 -1.469 -7.313 1.00 97.94 93 HIS A CA 1
ATOM 759 C C . HI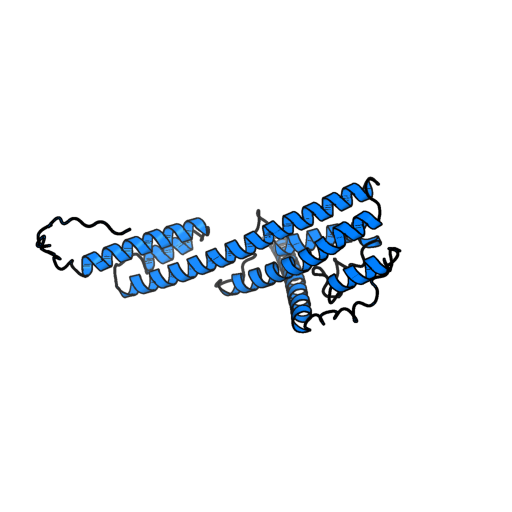S A 1 93 ? -5.243 -0.566 -8.485 1.00 97.94 93 HIS A C 1
ATOM 761 O O . HIS A 1 93 ? -4.861 -1.051 -9.548 1.00 97.94 93 HIS A O 1
ATOM 767 N N . ARG A 1 94 ? -5.224 0.756 -8.269 1.00 97.75 94 ARG A N 1
ATOM 768 C CA . ARG A 1 94 ? -4.748 1.710 -9.278 1.00 97.75 94 ARG A CA 1
ATOM 769 C C . ARG A 1 94 ? -3.289 1.463 -9.669 1.00 97.75 94 ARG A C 1
ATOM 771 O O . ARG A 1 94 ? -2.964 1.550 -10.850 1.00 97.75 94 ARG A O 1
ATOM 778 N N . ARG A 1 95 ? -2.409 1.184 -8.703 1.00 97.88 95 ARG A N 1
ATOM 779 C CA . ARG A 1 95 ? -1.005 0.849 -8.976 1.00 97.88 95 ARG A CA 1
ATOM 780 C C . ARG A 1 95 ? -0.890 -0.431 -9.799 1.00 97.88 95 ARG A C 1
ATOM 782 O O . ARG A 1 95 ? -0.146 -0.434 -10.771 1.00 97.88 95 ARG A O 1
ATOM 789 N N . GLU A 1 96 ? -1.616 -1.480 -9.429 1.00 98.19 96 GLU A N 1
ATOM 790 C CA . GLU A 1 96 ? -1.560 -2.777 -10.112 1.00 98.19 96 GLU A CA 1
ATOM 791 C C . GLU A 1 96 ? -1.962 -2.666 -11.586 1.00 98.19 96 GLU A C 1
ATOM 793 O O . GLU A 1 96 ? -1.281 -3.211 -12.450 1.00 98.19 96 GLU A O 1
ATOM 798 N N . VAL A 1 97 ? -2.983 -1.863 -11.896 1.00 97.69 97 VAL A N 1
ATOM 799 C CA . VAL A 1 97 ? -3.365 -1.559 -13.284 1.00 97.69 97 VAL A CA 1
ATOM 800 C C . VAL A 1 97 ? -2.220 -0.879 -14.050 1.00 97.69 97 VAL A C 1
ATOM 802 O O . VAL A 1 97 ? -1.921 -1.263 -15.177 1.00 97.69 97 VAL A O 1
ATOM 805 N N . ILE A 1 98 ? -1.540 0.104 -13.447 1.00 97.12 98 ILE A N 1
ATOM 806 C CA . ILE A 1 98 ? -0.404 0.803 -14.080 1.00 97.12 98 ILE A CA 1
ATOM 807 C C . ILE A 1 98 ? 0.757 -0.164 -14.342 1.00 97.12 98 ILE A C 1
ATOM 809 O O . ILE A 1 98 ? 1.313 -0.169 -15.438 1.00 97.12 98 ILE A O 1
ATOM 813 N N . VAL A 1 99 ? 1.112 -0.988 -13.353 1.00 97.25 99 VAL A N 1
ATOM 814 C CA . VAL A 1 99 ? 2.189 -1.984 -13.469 1.00 97.25 99 VAL A CA 1
ATOM 815 C C . VAL A 1 99 ? 1.870 -3.004 -14.565 1.00 97.25 99 VAL A C 1
ATOM 817 O O . VAL A 1 99 ? 2.730 -3.292 -15.394 1.00 97.25 99 VAL A O 1
ATOM 820 N N . MET A 1 100 ? 0.624 -3.483 -14.634 1.00 97.88 100 MET A N 1
ATOM 821 C CA . MET A 1 100 ? 0.161 -4.376 -15.699 1.00 97.88 100 MET A CA 1
ATOM 822 C C . MET A 1 100 ? 0.348 -3.751 -17.090 1.00 97.88 100 MET A C 1
ATOM 824 O O . MET A 1 100 ? 0.867 -4.413 -17.987 1.00 97.88 100 MET A O 1
ATOM 828 N N . TYR A 1 101 ? -0.008 -2.473 -17.273 1.00 98.06 101 TYR A N 1
ATOM 829 C CA . TYR A 1 101 ? 0.217 -1.777 -18.546 1.00 98.06 101 TYR A CA 1
ATOM 830 C C . TYR A 1 101 ? 1.703 -1.643 -18.891 1.00 98.06 101 TYR A C 1
ATOM 832 O O . TYR A 1 101 ? 2.079 -1.893 -20.036 1.00 98.06 101 TYR A O 1
ATOM 840 N N . ILE A 1 102 ? 2.559 -1.304 -17.919 1.00 96.56 102 ILE A N 1
ATOM 841 C CA . ILE A 1 102 ? 4.015 -1.241 -18.133 1.00 96.56 102 ILE A CA 1
ATOM 842 C C . ILE A 1 102 ? 4.544 -2.606 -18.592 1.00 96.56 102 ILE A C 1
ATOM 844 O O . ILE A 1 102 ? 5.307 -2.673 -19.557 1.00 96.56 102 ILE A O 1
ATOM 848 N N . PHE A 1 103 ? 4.117 -3.702 -17.959 1.00 97.31 103 PHE A N 1
ATOM 849 C CA . PHE A 1 103 ? 4.529 -5.047 -18.366 1.00 97.31 103 PHE A CA 1
ATOM 850 C C . PHE A 1 103 ? 3.984 -5.458 -19.737 1.00 97.31 103 PHE A C 1
ATOM 852 O O . PHE A 1 103 ? 4.711 -6.096 -20.496 1.00 97.31 103 PHE A O 1
ATOM 859 N N . SER A 1 104 ? 2.766 -5.049 -20.101 1.00 97.88 104 SER A N 1
ATOM 860 C CA . SER A 1 104 ? 2.241 -5.267 -21.456 1.00 97.88 104 SER A CA 1
ATOM 861 C C . SER A 1 104 ? 3.108 -4.570 -22.505 1.00 97.88 104 SER A C 1
ATOM 863 O O . SER A 1 104 ? 3.566 -5.214 -23.441 1.00 97.88 104 SER A O 1
ATOM 865 N N . ILE A 1 105 ? 3.429 -3.288 -22.303 1.00 97.44 105 ILE A N 1
ATOM 866 C CA . ILE A 1 105 ? 4.287 -2.527 -23.227 1.00 97.44 105 ILE A CA 1
ATOM 867 C C . ILE A 1 105 ? 5.698 -3.129 -23.285 1.00 97.44 105 ILE A C 1
ATOM 869 O O . ILE A 1 105 ? 6.301 -3.203 -24.352 1.00 97.44 105 ILE A O 1
ATOM 873 N N . THR A 1 106 ? 6.219 -3.600 -22.147 1.00 96.62 106 THR A N 1
ATOM 874 C CA . THR A 1 106 ? 7.506 -4.314 -22.089 1.00 96.62 106 THR A CA 1
ATOM 875 C C . THR A 1 106 ? 7.488 -5.540 -22.996 1.00 96.62 106 THR A C 1
ATOM 877 O O . THR A 1 106 ? 8.436 -5.763 -23.746 1.00 96.62 106 THR A O 1
ATOM 880 N N . LYS A 1 107 ? 6.413 -6.332 -22.938 1.00 97.38 107 LYS A N 1
ATOM 881 C CA . LYS A 1 107 ? 6.244 -7.525 -23.766 1.00 97.38 107 LYS A CA 1
ATOM 882 C C . LYS A 1 107 ? 6.185 -7.164 -25.250 1.00 97.38 107 LYS A C 1
ATOM 884 O O . LYS A 1 107 ? 6.922 -7.760 -26.030 1.00 97.38 107 LYS A O 1
ATOM 889 N N . ASP A 1 108 ? 5.383 -6.168 -25.616 1.00 97.69 108 ASP A N 1
ATOM 890 C CA . ASP A 1 108 ? 5.249 -5.715 -27.006 1.00 97.69 108 ASP A CA 1
ATOM 891 C C . ASP A 1 108 ? 6.591 -5.203 -27.556 1.00 97.69 108 ASP A C 1
ATOM 893 O O . ASP A 1 108 ? 6.942 -5.468 -28.706 1.00 97.69 108 ASP A O 1
ATOM 897 N N . TYR A 1 109 ? 7.381 -4.518 -26.721 1.00 97.06 109 TYR A N 1
ATOM 898 C CA . TYR A 1 109 ? 8.711 -4.026 -27.088 1.00 97.06 109 TYR A CA 1
ATOM 899 C C . TYR A 1 109 ? 9.702 -5.170 -27.315 1.00 97.06 109 TYR A C 1
ATOM 901 O O . TYR A 1 109 ? 10.414 -5.183 -28.314 1.00 97.06 109 TYR A O 1
ATOM 909 N N . VAL A 1 110 ? 9.710 -6.173 -26.430 1.00 96.62 110 VAL A N 1
ATOM 910 C CA . VAL A 1 110 ? 10.538 -7.382 -26.593 1.00 96.62 110 VAL A CA 1
ATOM 911 C C . VAL A 1 110 ? 10.183 -8.141 -27.872 1.00 96.62 110 VAL A C 1
ATOM 913 O O . VAL A 1 110 ? 11.060 -8.724 -28.503 1.00 96.62 110 VAL A O 1
ATOM 916 N N . GLN A 1 111 ? 8.914 -8.111 -28.276 1.00 97.25 111 GLN A N 1
ATOM 917 C CA . GLN A 1 111 ? 8.431 -8.722 -29.515 1.00 97.25 111 GLN A CA 1
ATOM 918 C C . GLN A 1 111 ? 8.673 -7.856 -30.762 1.00 97.25 111 GLN A C 1
ATOM 920 O O . GLN A 1 111 ? 8.344 -8.285 -31.864 1.00 97.25 111 GLN A O 1
ATOM 925 N N . GLY A 1 112 ? 9.211 -6.641 -30.614 1.00 96.69 112 GLY A N 1
ATOM 926 C CA . GLY A 1 112 ? 9.411 -5.700 -31.719 1.00 96.69 112 GLY A CA 1
ATOM 927 C C . GLY A 1 112 ? 8.116 -5.100 -32.278 1.00 96.69 112 GLY A C 1
ATOM 928 O O . GLY A 1 112 ? 8.133 -4.526 -33.361 1.00 96.69 112 GLY A O 1
ATOM 929 N N . SER A 1 113 ? 6.993 -5.227 -31.560 1.00 97.38 113 SER A N 1
ATOM 930 C CA . SER A 1 113 ? 5.683 -4.696 -31.974 1.00 97.38 113 SER A CA 1
ATOM 931 C C . SER A 1 113 ? 5.519 -3.199 -31.691 1.00 97.38 113 SER A C 1
ATOM 933 O O . SER A 1 113 ? 4.615 -2.564 -32.229 1.00 97.38 113 SER A O 1
ATOM 935 N N . VAL A 1 114 ? 6.382 -2.625 -30.850 1.00 96.75 114 VAL A N 1
ATOM 936 C CA . VAL A 1 114 ? 6.445 -1.184 -30.571 1.00 96.75 114 VAL A CA 1
ATOM 937 C C . VAL A 1 114 ? 7.890 -0.706 -30.631 1.00 96.75 114 VAL A C 1
ATOM 939 O O . VAL A 1 114 ? 8.814 -1.442 -30.281 1.00 96.75 114 VAL A O 1
ATOM 942 N N . THR A 1 115 ? 8.092 0.532 -31.071 1.00 95.81 115 THR A N 1
ATOM 943 C CA . THR A 1 115 ? 9.423 1.141 -31.160 1.00 95.81 115 THR A CA 1
ATOM 944 C C . THR A 1 115 ? 9.881 1.690 -29.808 1.00 95.81 115 THR A C 1
ATOM 946 O O . THR A 1 115 ? 9.086 1.886 -28.890 1.00 95.81 115 THR A O 1
ATOM 949 N N . THR A 1 116 ? 11.170 2.010 -29.677 1.00 93.69 116 THR A N 1
ATOM 950 C CA . THR A 1 116 ? 11.700 2.698 -28.486 1.00 93.69 116 THR A CA 1
ATOM 951 C C . THR A 1 116 ? 10.969 4.013 -28.198 1.00 93.69 116 THR A C 1
ATOM 953 O O . THR A 1 116 ? 10.721 4.330 -27.036 1.00 93.69 116 THR A O 1
ATOM 956 N N . MET A 1 117 ? 10.599 4.754 -29.247 1.00 91.19 117 MET A N 1
ATOM 957 C CA . MET A 1 117 ? 9.868 6.016 -29.124 1.00 91.19 117 MET A CA 1
ATOM 958 C C . MET A 1 117 ? 8.464 5.784 -28.557 1.00 91.19 117 MET A C 1
ATOM 960 O O . MET A 1 117 ? 8.105 6.399 -27.557 1.00 91.19 117 MET A O 1
ATOM 964 N N . ASP A 1 118 ? 7.727 4.802 -29.092 1.0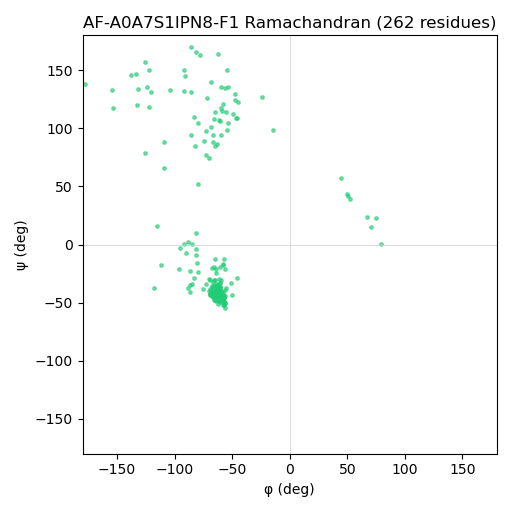0 92.56 118 ASP A N 1
ATOM 965 C CA . ASP A 1 118 ? 6.404 4.424 -28.569 1.00 92.56 118 ASP A CA 1
ATOM 966 C C . ASP A 1 118 ? 6.460 4.047 -27.086 1.00 92.56 118 ASP A C 1
ATOM 968 O O . ASP A 1 118 ? 5.553 4.355 -26.308 1.00 92.56 118 ASP A O 1
ATOM 972 N N . VAL A 1 119 ? 7.521 3.343 -26.686 1.00 93.06 119 VAL A N 1
ATOM 973 C CA . VAL A 1 119 ? 7.721 2.939 -25.297 1.00 93.06 119 VAL A CA 1
ATOM 974 C C . VAL A 1 119 ? 7.973 4.147 -24.407 1.00 93.06 119 VAL A C 1
ATOM 976 O O . VAL A 1 119 ? 7.371 4.235 -23.340 1.00 93.06 119 VAL A O 1
ATOM 979 N N . GLN A 1 120 ? 8.829 5.081 -24.815 1.00 90.44 120 GLN A N 1
ATOM 980 C CA . GLN A 1 120 ? 9.082 6.294 -24.039 1.00 90.44 120 GLN A CA 1
ATOM 981 C C . GLN A 1 120 ? 7.801 7.125 -23.883 1.00 90.44 120 GLN A C 1
ATOM 983 O O . GLN A 1 120 ? 7.434 7.457 -22.752 1.00 90.44 120 GLN A O 1
ATOM 988 N N . ASP A 1 121 ? 7.068 7.344 -24.975 1.00 88.56 121 ASP A N 1
ATOM 989 C CA . ASP A 1 121 ? 5.826 8.122 -24.987 1.00 88.56 121 ASP A CA 1
ATOM 990 C C . ASP A 1 121 ? 4.739 7.509 -24.095 1.00 88.56 121 ASP A C 1
ATOM 992 O O . ASP A 1 121 ? 4.003 8.222 -23.408 1.00 88.56 121 ASP A O 1
ATOM 996 N N . LYS A 1 122 ? 4.642 6.174 -24.055 1.00 93.06 122 LYS A N 1
ATOM 997 C CA . LYS A 1 122 ? 3.626 5.472 -23.257 1.00 93.06 122 LYS A CA 1
ATOM 998 C C . LYS A 1 122 ? 4.061 5.232 -21.811 1.00 93.06 122 LYS A C 1
ATOM 1000 O O . LYS A 1 122 ? 3.247 5.368 -20.898 1.00 93.06 122 LYS A O 1
ATOM 1005 N N . VAL A 1 123 ? 5.319 4.865 -21.566 1.00 92.94 123 VAL A N 1
ATOM 1006 C CA . VAL A 1 123 ? 5.786 4.419 -20.241 1.00 92.94 123 VAL A CA 1
ATOM 1007 C C . VAL A 1 123 ? 6.181 5.585 -19.340 1.00 92.94 123 VAL A C 1
ATOM 1009 O O . VAL A 1 123 ? 5.922 5.517 -18.138 1.00 92.94 123 VAL A O 1
ATOM 1012 N N . VAL A 1 124 ? 6.736 6.683 -19.863 1.00 89.88 124 VAL A N 1
ATOM 1013 C CA . VAL A 1 124 ? 7.125 7.836 -19.024 1.00 89.88 124 VAL A CA 1
ATOM 1014 C C . VAL A 1 124 ? 5.925 8.432 -18.259 1.00 89.88 124 VAL A C 1
ATOM 1016 O O . VAL A 1 124 ? 6.029 8.602 -17.035 1.00 89.88 124 VAL A O 1
ATOM 1019 N N . PRO A 1 125 ? 4.747 8.668 -18.878 1.00 89.44 125 PRO A N 1
ATOM 1020 C CA . PRO A 1 125 ? 3.556 9.114 -18.147 1.00 89.44 125 PRO A CA 1
ATOM 1021 C C . PRO A 1 125 ? 3.054 8.098 -17.108 1.00 89.44 125 PRO A C 1
ATOM 1023 O O . PRO A 1 125 ? 2.579 8.479 -16.027 1.00 89.44 125 PRO A O 1
ATOM 1026 N N . LEU A 1 126 ? 3.175 6.799 -17.406 1.00 93.19 126 LEU A N 1
ATOM 1027 C CA . LEU A 1 126 ? 2.816 5.727 -16.476 1.00 93.19 126 LEU A CA 1
ATOM 1028 C C . LEU A 1 126 ? 3.747 5.718 -15.263 1.00 93.19 126 LEU A C 1
ATOM 1030 O O . LEU A 1 126 ? 3.253 5.644 -14.142 1.00 93.19 126 LEU A O 1
ATOM 1034 N N . LEU A 1 127 ? 5.058 5.890 -15.452 1.00 91.75 127 LEU A N 1
ATOM 1035 C CA . LEU A 1 127 ? 6.034 6.004 -14.366 1.00 91.75 127 LEU A CA 1
ATOM 1036 C C . LEU A 1 127 ? 5.774 7.226 -13.479 1.00 91.75 127 LEU A C 1
ATOM 1038 O O . LEU A 1 127 ? 5.846 7.123 -12.255 1.00 91.75 127 LEU A O 1
ATOM 1042 N N . LEU A 1 128 ? 5.404 8.372 -14.062 1.00 89.75 128 LEU A N 1
ATOM 1043 C CA . LEU A 1 128 ? 5.022 9.557 -13.282 1.00 89.75 128 LEU A CA 1
ATOM 1044 C C . LEU A 1 128 ? 3.791 9.276 -12.411 1.00 89.75 128 LEU A C 1
ATOM 1046 O O . LEU A 1 128 ? 3.716 9.690 -11.250 1.00 89.75 128 LEU A O 1
ATOM 1050 N N . THR A 1 129 ? 2.811 8.567 -12.966 1.00 91.31 129 THR A N 1
ATOM 1051 C CA . THR A 1 129 ? 1.619 8.162 -12.216 1.00 91.31 129 THR A CA 1
ATOM 1052 C C . THR A 1 129 ? 1.973 7.126 -11.149 1.00 91.31 129 THR A C 1
ATOM 1054 O O . THR A 1 129 ? 1.488 7.229 -10.021 1.00 91.31 129 THR A O 1
ATOM 1057 N N . LEU A 1 130 ? 2.862 6.182 -11.465 1.00 93.69 130 LEU A N 1
ATOM 1058 C CA . LEU A 1 130 ? 3.355 5.152 -10.557 1.00 93.69 130 LEU A CA 1
ATOM 1059 C C . LEU A 1 130 ? 4.072 5.768 -9.352 1.00 93.69 130 LEU A C 1
ATOM 1061 O O . LEU A 1 130 ? 3.777 5.381 -8.227 1.00 93.69 130 LEU A O 1
ATOM 1065 N N . GLN A 1 131 ? 4.924 6.776 -9.563 1.00 93.00 131 GLN A N 1
ATOM 1066 C CA . GLN A 1 131 ? 5.584 7.536 -8.498 1.00 93.00 131 GLN A CA 1
ATOM 1067 C C . GLN A 1 131 ? 4.558 8.170 -7.547 1.00 93.00 131 GLN A C 1
ATOM 1069 O O . GLN A 1 131 ? 4.619 7.974 -6.332 1.00 93.00 131 GLN A O 1
ATOM 1074 N N . LYS A 1 132 ? 3.577 8.903 -8.095 1.00 92.81 132 LYS A N 1
ATOM 1075 C CA . LYS A 1 132 ? 2.540 9.581 -7.297 1.00 92.81 132 LYS A CA 1
ATOM 1076 C C . LYS A 1 132 ? 1.704 8.588 -6.496 1.00 92.81 132 LYS A C 1
ATOM 1078 O O . LYS A 1 132 ? 1.447 8.812 -5.315 1.00 92.81 132 LYS A O 1
ATOM 1083 N N . VAL A 1 133 ? 1.257 7.507 -7.133 1.00 96.25 133 VAL A N 1
ATOM 1084 C CA . VAL A 1 133 ? 0.435 6.482 -6.480 1.00 96.25 133 VAL A CA 1
ATOM 1085 C C . VAL A 1 133 ? 1.262 5.711 -5.449 1.00 96.25 133 VAL A C 1
ATOM 1087 O O . VAL A 1 133 ? 0.790 5.522 -4.334 1.00 96.25 133 VAL A O 1
ATOM 1090 N N . GLY A 1 134 ? 2.502 5.338 -5.769 1.00 97.06 134 GLY A N 1
ATOM 1091 C CA . GLY A 1 134 ? 3.419 4.646 -4.862 1.00 97.06 134 GLY A CA 1
ATOM 1092 C C . GLY A 1 134 ? 3.700 5.440 -3.587 1.00 97.06 134 GLY A C 1
ATOM 1093 O O . GLY A 1 134 ? 3.576 4.889 -2.494 1.00 97.06 134 GLY A O 1
ATOM 1094 N N . LEU A 1 135 ? 3.955 6.749 -3.711 1.00 96.56 135 LEU A N 1
ATOM 1095 C CA . LEU A 1 135 ? 4.079 7.647 -2.559 1.00 96.56 135 LEU A CA 1
ATOM 1096 C C . LEU A 1 135 ? 2.827 7.600 -1.672 1.00 96.56 135 LEU A C 1
ATOM 1098 O O . LEU A 1 135 ? 2.924 7.390 -0.464 1.00 96.56 135 LEU A O 1
ATOM 1102 N N . ARG A 1 136 ? 1.638 7.748 -2.271 1.00 97.88 136 ARG A N 1
ATOM 1103 C CA . ARG A 1 136 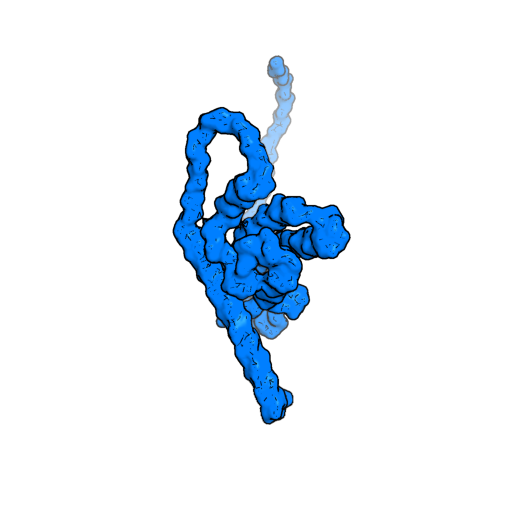? 0.365 7.736 -1.532 1.00 97.88 136 ARG A CA 1
ATOM 1104 C C . ARG A 1 136 ? 0.082 6.394 -0.861 1.00 97.88 136 ARG A C 1
ATOM 1106 O O . ARG A 1 136 ? -0.477 6.390 0.230 1.00 97.88 136 ARG A O 1
ATOM 1113 N N . ILE A 1 137 ? 0.462 5.277 -1.483 1.00 98.50 137 ILE A N 1
ATOM 1114 C CA . ILE A 1 137 ? 0.336 3.944 -0.880 1.00 98.50 137 ILE A CA 1
ATOM 1115 C C . ILE A 1 137 ? 1.195 3.857 0.377 1.00 98.50 137 ILE A C 1
ATOM 1117 O O . ILE A 1 137 ? 0.685 3.471 1.424 1.00 98.50 137 ILE A O 1
ATOM 1121 N N . ILE A 1 138 ? 2.475 4.229 0.291 1.00 98.19 138 ILE A N 1
ATOM 1122 C CA . ILE A 1 138 ? 3.401 4.117 1.424 1.00 98.19 138 ILE A CA 1
ATOM 1123 C C . ILE A 1 138 ? 2.947 5.018 2.574 1.00 98.19 138 ILE A C 1
ATOM 1125 O O . ILE A 1 138 ? 2.812 4.542 3.697 1.00 98.19 138 ILE A O 1
ATOM 1129 N N . GLU A 1 139 ? 2.608 6.278 2.297 1.00 97.62 139 GLU A N 1
ATOM 1130 C CA . GLU A 1 139 ? 2.049 7.189 3.305 1.00 97.62 139 GLU A CA 1
ATOM 1131 C C . GLU A 1 139 ? 0.741 6.659 3.905 1.00 97.62 139 GLU A C 1
ATOM 1133 O O . GLU A 1 139 ? 0.537 6.709 5.120 1.00 97.62 139 GLU A O 1
ATOM 1138 N N . GLY A 1 140 ? -0.140 6.114 3.062 1.00 97.69 140 GLY A N 1
ATOM 1139 C CA . GLY A 1 140 ? -1.394 5.503 3.483 1.00 97.69 140 GLY A CA 1
ATOM 1140 C C . GLY A 1 140 ? -1.174 4.314 4.417 1.00 97.69 140 GLY A C 1
ATOM 1141 O O . GLY A 1 140 ? -1.838 4.224 5.446 1.00 97.69 140 GLY A O 1
ATOM 1142 N N . ILE A 1 141 ? -0.206 3.446 4.110 1.00 97.69 141 ILE A N 1
ATOM 1143 C CA . ILE A 1 141 ? 0.171 2.301 4.948 1.00 97.69 141 ILE A CA 1
ATOM 1144 C C . ILE A 1 141 ? 0.801 2.767 6.262 1.00 97.69 141 ILE A C 1
ATOM 1146 O O . ILE A 1 141 ? 0.444 2.243 7.316 1.00 97.69 141 ILE A O 1
ATOM 1150 N N . VAL A 1 142 ? 1.692 3.764 6.237 1.00 96.06 142 VAL A N 1
ATOM 1151 C CA . VAL A 1 142 ? 2.282 4.350 7.455 1.00 96.06 142 VAL A CA 1
ATOM 1152 C C . VAL A 1 142 ? 1.180 4.864 8.382 1.00 96.06 142 VAL A C 1
ATOM 1154 O O . VAL A 1 142 ? 1.135 4.506 9.557 1.00 96.06 142 VAL A O 1
ATOM 1157 N N . HIS A 1 143 ? 0.247 5.646 7.845 1.00 94.94 143 HIS A N 1
ATOM 1158 C CA . HIS A 1 143 ? -0.860 6.219 8.606 1.00 94.94 143 HIS A CA 1
ATOM 1159 C C . HIS A 1 143 ? -1.901 5.176 9.049 1.00 94.94 143 HIS A C 1
ATOM 1161 O O . HIS A 1 143 ? -2.544 5.328 10.088 1.00 94.94 143 HIS A O 1
ATOM 1167 N N . TRP A 1 144 ? -2.080 4.103 8.278 1.00 95.31 144 TRP A N 1
ATOM 1168 C CA . TRP A 1 144 ? -2.891 2.951 8.670 1.00 95.31 144 TRP A CA 1
ATOM 1169 C C . TRP A 1 144 ? -2.259 2.205 9.856 1.00 95.31 144 TRP A C 1
ATOM 1171 O O . TRP A 1 144 ? -2.952 1.932 10.836 1.00 95.31 144 TRP A O 1
ATOM 1181 N N . ARG A 1 145 ? -0.937 1.972 9.835 1.00 94.88 145 ARG A N 1
ATOM 1182 C CA . ARG A 1 145 ? -0.195 1.303 10.922 1.00 94.88 145 ARG A CA 1
ATOM 1183 C C . ARG A 1 145 ? -0.232 2.074 12.240 1.00 94.88 145 ARG A C 1
ATOM 1185 O O . ARG A 1 145 ? -0.267 1.447 13.289 1.00 94.88 145 ARG A O 1
ATOM 1192 N N . GLN A 1 146 ? -0.254 3.408 12.201 1.00 91.75 146 GLN A N 1
ATOM 1193 C CA . GLN A 1 146 ? -0.296 4.256 13.405 1.00 91.75 146 GLN A CA 1
ATOM 1194 C C . GLN A 1 146 ? -1.535 4.034 14.288 1.00 91.75 146 GLN A C 1
ATOM 1196 O O . GLN A 1 146 ? -1.522 4.416 15.452 1.00 91.75 146 GLN A O 1
ATOM 1201 N N . GLN A 1 147 ? -2.608 3.447 13.751 1.00 87.25 147 GLN A N 1
ATOM 1202 C CA . GLN A 1 147 ? -3.820 3.145 14.521 1.00 87.25 147 GLN A CA 1
ATOM 1203 C C . GLN A 1 147 ? -3.808 1.762 15.167 1.00 87.25 147 GLN A C 1
ATOM 1205 O O . GLN A 1 147 ? -4.727 1.426 15.911 1.00 87.25 147 GLN A O 1
ATOM 1210 N N . LEU A 1 148 ? -2.811 0.944 14.844 1.00 87.56 148 LEU A N 1
ATOM 1211 C CA . LEU A 1 148 ? -2.697 -0.403 15.364 1.00 87.56 148 LEU A CA 1
ATOM 1212 C C . LEU A 1 148 ? -1.871 -0.388 16.644 1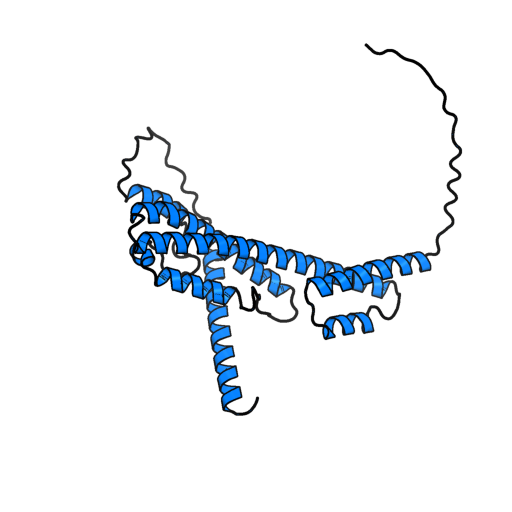.00 87.56 148 LEU A C 1
ATOM 1214 O O . LEU A 1 148 ? -0.884 0.334 16.764 1.00 87.56 148 LEU A O 1
ATOM 1218 N N . THR A 1 149 ? -2.238 -1.252 17.584 1.00 86.19 149 THR A N 1
ATOM 1219 C CA . THR A 1 149 ? -1.457 -1.482 18.807 1.00 86.19 149 THR A CA 1
ATOM 1220 C C . THR A 1 149 ? -0.117 -2.157 18.518 1.00 86.19 149 THR A C 1
ATOM 1222 O O . THR A 1 149 ? 0.798 -2.097 19.337 1.00 86.19 149 THR A O 1
ATOM 1225 N N . ARG A 1 150 ? 0.010 -2.812 17.355 1.00 82.50 150 ARG A N 1
ATOM 1226 C CA . ARG A 1 150 ? 1.210 -3.521 16.905 1.00 82.50 150 ARG A CA 1
ATOM 1227 C C . ARG A 1 150 ? 1.474 -3.248 15.422 1.00 82.50 150 ARG A C 1
ATOM 1229 O O . ARG A 1 150 ? 0.529 -3.124 14.642 1.00 82.50 150 ARG A O 1
ATOM 1236 N N . PRO A 1 151 ? 2.743 -3.182 14.993 1.00 77.81 151 PRO A N 1
ATOM 1237 C CA . PRO A 1 151 ? 3.078 -2.964 13.593 1.00 77.81 151 PRO A CA 1
ATOM 1238 C C . PRO A 1 151 ? 2.784 -4.224 12.766 1.00 77.81 151 PRO A C 1
ATOM 1240 O O . PRO A 1 151 ? 3.601 -5.139 12.700 1.00 77.81 151 PRO A O 1
ATOM 1243 N N . HIS A 1 152 ? 1.624 -4.265 12.108 1.00 88.38 152 HIS A N 1
ATOM 1244 C CA . HIS A 1 152 ? 1.281 -5.332 11.167 1.00 88.38 152 HIS A CA 1
ATOM 1245 C C . HIS A 1 152 ? 1.685 -4.993 9.726 1.00 88.38 152 HIS A C 1
ATOM 1247 O O . HIS A 1 152 ? 1.711 -3.834 9.289 1.00 88.38 152 HIS A O 1
ATOM 1253 N N . SER A 1 153 ? 2.001 -6.040 8.962 1.00 92.69 153 SER A N 1
ATOM 1254 C CA . SER A 1 153 ? 2.187 -5.932 7.515 1.00 92.69 153 SER A CA 1
ATOM 1255 C C . SER A 1 153 ? 0.852 -5.641 6.838 1.00 92.69 153 SER A C 1
ATOM 1257 O O . SER A 1 153 ? -0.167 -6.209 7.224 1.00 92.69 153 SER A O 1
ATOM 1259 N N . PHE A 1 154 ? 0.849 -4.761 5.834 1.00 95.25 154 PHE A N 1
ATOM 1260 C CA . PHE A 1 154 ? -0.352 -4.552 5.032 1.00 95.25 154 PHE A CA 1
ATOM 1261 C C . PHE A 1 154 ? -0.442 -5.686 4.010 1.00 95.25 154 PHE A C 1
ATOM 1263 O O . PHE A 1 154 ? 0.334 -5.728 3.050 1.00 95.25 154 PHE A O 1
ATOM 1270 N N . MET A 1 155 ? -1.342 -6.633 4.261 1.00 95.06 155 MET A N 1
ATOM 1271 C CA . MET A 1 155 ? -1.503 -7.825 3.435 1.00 95.06 155 MET A CA 1
ATOM 1272 C C . MET A 1 155 ? -2.441 -7.535 2.264 1.00 95.06 155 MET A C 1
ATOM 1274 O O . MET A 1 155 ? -3.539 -7.017 2.446 1.00 95.06 155 MET A O 1
ATOM 1278 N N . PHE A 1 156 ? -2.025 -7.904 1.059 1.00 95.81 156 PHE A N 1
ATOM 1279 C CA . PHE A 1 156 ? -2.838 -7.844 -0.148 1.00 95.81 156 PHE A CA 1
ATOM 1280 C C . PHE A 1 156 ? -2.698 -9.176 -0.875 1.00 95.81 156 PHE A C 1
ATOM 1282 O O . PHE A 1 156 ? -1.584 -9.566 -1.203 1.00 95.81 156 PHE A O 1
ATOM 1289 N N . GLN A 1 157 ? -3.807 -9.895 -1.078 1.00 95.00 157 GLN A N 1
ATOM 1290 C CA . GLN A 1 157 ? -3.803 -11.231 -1.699 1.00 95.00 157 GLN A CA 1
ATOM 1291 C C . GLN A 1 157 ? -2.774 -12.192 -1.062 1.00 95.00 157 GLN A C 1
ATOM 1293 O O . GLN A 1 157 ? -2.030 -12.878 -1.752 1.00 95.00 157 GLN A O 1
ATOM 1298 N N . GLY A 1 158 ? -2.691 -12.201 0.272 1.00 94.38 158 GLY A N 1
ATOM 1299 C CA . GLY A 1 158 ? -1.803 -13.106 1.013 1.00 94.38 158 GLY A CA 1
ATOM 1300 C C . GLY A 1 158 ? -0.327 -12.695 1.083 1.00 94.38 158 GLY A C 1
ATOM 1301 O O . GLY A 1 158 ? 0.447 -13.386 1.734 1.00 94.38 158 GLY A O 1
ATOM 1302 N N . GLN A 1 159 ? 0.075 -11.560 0.502 1.00 95.19 159 GLN A N 1
ATOM 1303 C CA . GLN A 1 159 ? 1.462 -11.073 0.537 1.00 95.19 159 GLN A CA 1
ATOM 1304 C C . GLN A 1 159 ? 1.585 -9.675 1.154 1.00 95.19 159 GLN A C 1
ATOM 1306 O O . GLN A 1 159 ? 0.674 -8.853 1.048 1.00 95.19 159 GLN A O 1
ATOM 1311 N N . ASN A 1 160 ? 2.731 -9.382 1.781 1.00 95.69 160 ASN A N 1
ATOM 1312 C CA . ASN A 1 160 ? 3.060 -8.023 2.218 1.00 95.69 160 ASN A CA 1
ATOM 1313 C C . ASN A 1 160 ? 3.215 -7.132 0.979 1.00 95.69 160 ASN A C 1
ATOM 1315 O O . ASN A 1 160 ? 4.146 -7.303 0.188 1.00 95.69 160 ASN A O 1
ATOM 1319 N N . TYR A 1 161 ? 2.312 -6.167 0.823 1.00 97.88 161 TYR A N 1
ATOM 1320 C CA . TYR A 1 161 ? 2.236 -5.393 -0.408 1.00 97.88 161 TYR A CA 1
ATOM 1321 C C . TYR A 1 161 ? 3.472 -4.518 -0.658 1.00 97.88 161 TYR A C 1
ATOM 1323 O O . TYR A 1 161 ? 3.856 -4.322 -1.806 1.00 97.88 161 TYR A O 1
ATOM 1331 N N . LEU A 1 162 ? 4.150 -4.034 0.389 1.00 97.56 162 LEU A N 1
ATOM 1332 C CA . LEU A 1 162 ? 5.387 -3.266 0.212 1.00 97.56 162 LEU A CA 1
ATOM 1333 C C . LEU A 1 162 ? 6.508 -4.137 -0.378 1.00 97.56 162 LEU A C 1
ATOM 1335 O O . LEU A 1 162 ? 7.261 -3.673 -1.230 1.00 97.56 162 LEU A O 1
ATOM 1339 N N . LEU A 1 163 ? 6.578 -5.419 -0.008 1.00 96.31 163 LEU A N 1
ATOM 1340 C CA . LEU A 1 163 ? 7.526 -6.351 -0.629 1.00 96.31 163 LEU A CA 1
ATOM 1341 C C . LEU A 1 163 ? 7.179 -6.615 -2.092 1.00 96.31 163 LEU A C 1
ATOM 1343 O O . LEU A 1 163 ? 8.071 -6.595 -2.938 1.00 96.31 163 LEU A O 1
ATOM 1347 N N . LYS A 1 164 ? 5.888 -6.787 -2.400 1.00 97.44 164 LYS A N 1
ATOM 1348 C CA . LYS A 1 164 ? 5.419 -6.899 -3.785 1.00 97.44 164 LYS A CA 1
ATOM 1349 C C . LYS A 1 164 ? 5.824 -5.670 -4.604 1.00 97.44 164 LYS A C 1
ATOM 1351 O O . LYS A 1 164 ? 6.355 -5.821 -5.697 1.00 97.44 164 LYS A O 1
ATOM 1356 N N . MET A 1 165 ? 5.650 -4.460 -4.061 1.00 97.50 165 MET A N 1
ATOM 1357 C CA . MET A 1 165 ? 6.066 -3.230 -4.743 1.00 97.50 165 MET A CA 1
ATOM 1358 C C . MET A 1 165 ? 7.558 -3.239 -5.093 1.00 97.50 165 MET A C 1
ATOM 1360 O O . MET A 1 165 ? 7.922 -2.878 -6.211 1.00 97.50 165 MET A O 1
ATOM 1364 N N . ALA A 1 166 ? 8.410 -3.650 -4.150 1.00 96.44 166 ALA A N 1
ATOM 1365 C CA . ALA A 1 166 ? 9.847 -3.759 -4.377 1.00 96.44 166 ALA A CA 1
ATOM 1366 C C . ALA A 1 166 ? 10.179 -4.816 -5.447 1.00 96.44 166 ALA A C 1
ATOM 1368 O O . ALA A 1 166 ? 10.993 -4.548 -6.328 1.00 96.44 166 ALA A O 1
ATOM 1369 N N . ALA A 1 167 ? 9.510 -5.972 -5.413 1.00 96.69 167 ALA A N 1
ATOM 1370 C CA . ALA A 1 167 ? 9.677 -7.028 -6.408 1.00 96.69 167 ALA A CA 1
ATOM 1371 C C . ALA A 1 167 ? 9.250 -6.574 -7.815 1.00 96.69 167 ALA A C 1
ATOM 1373 O O . ALA A 1 167 ? 10.007 -6.750 -8.765 1.00 96.69 167 ALA A O 1
ATOM 1374 N N . ASP A 1 168 ? 8.092 -5.919 -7.956 1.00 97.12 168 ASP A N 1
ATOM 1375 C CA . ASP A 1 168 ? 7.638 -5.375 -9.244 1.00 97.12 168 ASP A CA 1
ATOM 1376 C C . ASP A 1 168 ? 8.659 -4.372 -9.812 1.00 97.12 168 ASP A C 1
ATOM 1378 O O . ASP A 1 168 ? 8.980 -4.404 -10.998 1.00 97.12 168 ASP A O 1
ATOM 1382 N N . ASN A 1 169 ? 9.203 -3.493 -8.963 1.00 95.94 169 ASN A N 1
ATOM 1383 C CA . ASN A 1 169 ? 10.214 -2.516 -9.369 1.00 95.94 169 ASN A CA 1
ATOM 1384 C C . ASN A 1 169 ? 11.512 -3.190 -9.828 1.00 95.94 169 ASN A C 1
ATOM 1386 O O . ASN A 1 169 ? 12.107 -2.757 -10.815 1.00 95.94 169 ASN A O 1
ATOM 1390 N N . GLN A 1 170 ? 11.926 -4.265 -9.153 1.00 95.88 170 GLN A N 1
ATOM 1391 C CA . GLN A 1 170 ? 13.063 -5.077 -9.574 1.00 95.88 170 GLN A CA 1
ATOM 1392 C C . GLN A 1 170 ? 12.804 -5.735 -10.935 1.00 95.88 170 GLN A C 1
ATOM 1394 O O . GLN A 1 170 ? 13.677 -5.698 -11.795 1.00 95.88 170 GLN A O 1
ATOM 1399 N N . LEU A 1 171 ? 11.601 -6.270 -11.171 1.00 96.44 171 LEU A N 1
ATOM 1400 C CA . LEU A 1 171 ? 11.232 -6.854 -12.465 1.00 96.44 171 LEU A CA 1
ATOM 1401 C C . LEU A 1 171 ? 11.306 -5.824 -13.598 1.00 96.44 171 LEU A C 1
ATOM 1403 O O . LEU A 1 171 ? 11.865 -6.116 -14.654 1.00 96.44 171 LEU A O 1
ATOM 1407 N N . VAL A 1 172 ? 10.803 -4.603 -13.379 1.00 94.44 172 VAL A N 1
ATOM 1408 C CA . VAL A 1 172 ? 10.925 -3.523 -14.372 1.00 94.44 172 VAL A CA 1
ATOM 1409 C C . VAL A 1 172 ? 12.394 -3.137 -14.578 1.00 94.44 172 VAL A C 1
ATOM 1411 O O . VAL A 1 172 ? 12.823 -2.991 -15.722 1.00 94.44 172 VAL A O 1
ATOM 1414 N N . ALA A 1 173 ? 13.190 -3.032 -13.509 1.00 94.62 173 ALA A N 1
ATOM 1415 C CA . ALA A 1 173 ? 14.618 -2.711 -13.595 1.00 94.62 173 ALA A CA 1
ATOM 1416 C C . ALA A 1 173 ? 15.434 -3.778 -14.349 1.00 94.62 173 ALA A C 1
ATOM 1418 O O . ALA A 1 173 ? 16.375 -3.447 -15.070 1.00 94.62 173 ALA A O 1
ATOM 1419 N N . SER A 1 174 ? 15.074 -5.054 -14.210 1.00 96.00 174 SER A N 1
ATOM 1420 C CA . SER A 1 174 ? 15.715 -6.168 -14.917 1.00 96.00 174 SER A CA 1
ATOM 1421 C C . SER A 1 174 ? 15.205 -6.358 -16.349 1.00 96.00 174 SER A C 1
ATOM 1423 O O . SER A 1 174 ? 15.782 -7.139 -17.104 1.00 96.00 174 SER A O 1
ATOM 1425 N N . SER A 1 175 ? 14.138 -5.661 -16.743 1.00 95.75 175 SER A N 1
ATOM 1426 C CA . SER A 1 175 ? 13.592 -5.740 -18.096 1.00 95.75 175 SER A CA 1
ATOM 1427 C C . SER A 1 175 ? 14.414 -4.921 -19.104 1.00 95.75 175 SER A C 1
ATOM 1429 O O . SER A 1 175 ? 15.134 -4.001 -18.714 1.00 95.75 175 SER A O 1
ATOM 1431 N N . PRO A 1 176 ? 14.260 -5.158 -20.421 1.00 94.94 176 PRO A N 1
ATOM 1432 C CA . PRO A 1 176 ? 14.883 -4.324 -21.453 1.00 94.94 176 PRO A CA 1
ATOM 1433 C C . PRO A 1 176 ? 14.498 -2.839 -21.397 1.00 94.94 176 PRO A C 1
ATOM 1435 O O . PRO A 1 176 ? 15.219 -2.014 -21.960 1.00 94.94 176 PRO A O 1
ATOM 1438 N N . LEU A 1 177 ? 13.412 -2.481 -20.694 1.00 92.19 177 LEU A N 1
ATOM 1439 C CA . LEU A 1 177 ? 13.013 -1.088 -20.502 1.00 92.19 177 LEU A CA 1
ATOM 1440 C C . LEU A 1 177 ? 14.064 -0.263 -19.752 1.00 92.19 177 LEU A C 1
ATOM 1442 O O . LEU A 1 177 ? 14.176 0.936 -19.993 1.00 92.19 177 LEU A O 1
ATOM 1446 N N . SER A 1 178 ? 14.861 -0.875 -18.872 1.00 91.62 178 SER A N 1
ATOM 1447 C CA . SER A 1 178 ? 15.869 -0.148 -18.086 1.00 91.62 178 SER A CA 1
ATOM 1448 C C . SER A 1 178 ? 16.993 0.450 -18.931 1.00 91.62 178 SER A C 1
ATOM 1450 O O . SER A 1 178 ? 17.653 1.386 -18.497 1.00 91.62 178 SER A O 1
ATOM 1452 N N . LYS A 1 179 ? 17.191 -0.048 -20.158 1.00 90.25 179 LYS A N 1
ATOM 1453 C CA . LYS A 1 179 ? 18.181 0.491 -21.102 1.00 90.25 179 LYS A CA 1
ATOM 1454 C C . LYS A 1 179 ? 17.701 1.751 -21.820 1.00 90.25 179 LYS A C 1
ATOM 1456 O O . LYS A 1 179 ? 18.521 2.511 -22.322 1.00 90.25 179 LYS A O 1
ATOM 1461 N N . ILE A 1 180 ? 16.386 1.943 -21.909 1.00 90.12 180 ILE A N 1
ATOM 1462 C CA . ILE A 1 180 ? 15.756 3.017 -22.696 1.00 90.12 180 ILE A CA 1
ATOM 1463 C C . ILE A 1 180 ? 15.064 4.067 -21.826 1.00 90.12 180 ILE A C 1
ATOM 1465 O O . ILE A 1 180 ? 14.788 5.172 -22.296 1.00 90.12 180 ILE A O 1
ATOM 1469 N N . LEU A 1 181 ? 14.787 3.735 -20.564 1.00 86.88 181 LEU A N 1
ATOM 1470 C CA . LEU A 1 181 ? 14.208 4.639 -19.583 1.00 86.88 181 LEU A CA 1
ATOM 1471 C C . LEU A 1 181 ? 15.295 5.097 -18.605 1.00 86.88 181 LEU A C 1
ATOM 1473 O O . LEU A 1 181 ? 16.016 4.260 -18.065 1.00 86.88 181 LEU A O 1
ATOM 1477 N N . PRO A 1 182 ? 15.389 6.400 -18.304 1.00 81.69 182 PRO A N 1
ATOM 1478 C CA . PRO A 1 182 ? 16.393 6.939 -17.393 1.00 81.69 182 PRO A CA 1
ATOM 1479 C C . PRO A 1 182 ? 15.975 6.728 -15.929 1.00 81.69 182 PRO A C 1
ATOM 1481 O O . PRO A 1 182 ? 15.902 7.682 -15.163 1.00 81.69 182 PRO A O 1
ATOM 1484 N N . VAL A 1 183 ? 15.627 5.496 -15.541 1.00 86.81 183 VAL A N 1
ATOM 1485 C CA . VAL A 1 183 ? 15.138 5.168 -14.195 1.00 86.81 183 VAL A CA 1
ATOM 1486 C C . VAL A 1 183 ? 15.980 4.082 -13.543 1.00 86.81 183 VAL A C 1
ATOM 1488 O O . VAL A 1 183 ? 16.275 3.049 -14.135 1.00 86.81 183 VAL A O 1
ATOM 1491 N N . GLN A 1 184 ? 16.310 4.291 -12.273 1.00 90.25 184 GLN A N 1
ATOM 1492 C CA . GLN A 1 184 ? 17.041 3.331 -11.448 1.00 90.25 184 GLN A CA 1
ATOM 1493 C C . GLN A 1 184 ? 16.115 2.723 -10.386 1.00 90.25 184 GLN A C 1
ATOM 1495 O O . GLN A 1 184 ? 16.275 2.971 -9.196 1.00 90.25 184 GLN A O 1
ATOM 1500 N N . LEU A 1 185 ? 15.109 1.948 -10.806 1.00 92.31 185 LEU A N 1
ATOM 1501 C CA . LEU A 1 185 ? 14.029 1.474 -9.919 1.00 92.31 185 LEU A CA 1
ATOM 1502 C C . LEU A 1 185 ? 14.490 0.536 -8.788 1.00 92.31 185 LEU A C 1
ATOM 1504 O O . LEU A 1 185 ? 13.795 0.418 -7.779 1.00 92.31 185 LEU A O 1
ATOM 1508 N N . THR A 1 186 ? 15.656 -0.100 -8.922 1.00 91.00 186 THR A N 1
ATOM 1509 C CA . THR A 1 186 ? 16.269 -0.896 -7.845 1.00 91.00 186 THR A CA 1
ATOM 1510 C C . THR A 1 186 ? 16.751 -0.010 -6.695 1.00 91.00 186 THR A C 1
ATOM 1512 O O . THR A 1 186 ? 16.554 -0.340 -5.527 1.00 91.00 186 THR A O 1
ATOM 1515 N N . GLU A 1 187 ? 17.373 1.126 -7.014 1.00 92.12 187 GLU A N 1
ATOM 1516 C CA . GLU A 1 187 ? 17.925 2.046 -6.017 1.00 92.12 187 GLU A CA 1
ATOM 1517 C C . GLU A 1 187 ? 16.886 3.077 -5.562 1.00 92.12 187 GLU A C 1
ATOM 1519 O O . GLU A 1 187 ? 16.793 3.380 -4.375 1.00 92.12 187 GLU A O 1
ATOM 1524 N N . TYR A 1 188 ? 16.047 3.555 -6.477 1.00 92.94 188 TYR A N 1
ATOM 1525 C CA . TYR A 1 188 ? 15.028 4.576 -6.253 1.00 92.94 188 TYR A CA 1
ATOM 1526 C C . TYR A 1 188 ? 13.659 4.042 -6.701 1.00 92.94 188 TYR A C 1
ATOM 1528 O O . TYR A 1 188 ? 13.193 4.359 -7.800 1.00 92.94 188 TYR A O 1
ATOM 1536 N N . PRO A 1 189 ? 12.999 3.203 -5.880 1.00 92.62 189 PRO A N 1
ATOM 1537 C CA . PRO A 1 189 ? 11.756 2.520 -6.246 1.00 92.62 189 PRO A CA 1
ATOM 1538 C C . PRO A 1 189 ? 10.556 3.450 -6.478 1.00 92.62 189 PRO A C 1
ATOM 1540 O O . PRO A 1 189 ? 9.536 3.004 -7.004 1.00 92.62 189 PRO A O 1
ATOM 1543 N N . LEU A 1 190 ? 10.650 4.725 -6.091 1.00 93.06 190 LEU A N 1
ATOM 1544 C CA . LEU A 1 190 ? 9.674 5.770 -6.407 1.00 93.06 190 LEU A CA 1
ATOM 1545 C C . LEU A 1 190 ? 10.286 6.853 -7.308 1.00 93.06 190 LEU A C 1
ATOM 1547 O O . LEU A 1 190 ? 9.728 7.943 -7.428 1.00 93.06 190 LEU A O 1
ATOM 1551 N N . CYS A 1 191 ? 11.428 6.581 -7.938 1.00 90.50 191 CYS A N 1
ATOM 1552 C CA . CYS A 1 191 ? 12.171 7.526 -8.761 1.00 90.50 191 CYS A CA 1
ATOM 1553 C C . CYS A 1 191 ? 12.464 8.855 -8.045 1.00 90.50 191 CYS A C 1
ATOM 1555 O O . CYS A 1 191 ? 12.375 9.906 -8.677 1.00 90.50 191 CYS A O 1
ATOM 1557 N N . SER A 1 192 ? 12.788 8.851 -6.745 1.00 89.75 192 SER A N 1
ATOM 1558 C CA . SER A 1 192 ? 13.064 10.111 -6.039 1.00 89.75 192 SER A CA 1
ATOM 1559 C C . SER A 1 192 ? 14.245 10.871 -6.656 1.00 89.75 192 SER A C 1
ATOM 1561 O O . SER A 1 192 ? 14.189 12.086 -6.756 1.00 89.75 192 SER A O 1
ATOM 1563 N N . HIS A 1 193 ? 15.267 10.201 -7.194 1.00 84.88 193 HIS A N 1
ATOM 1564 C CA . HIS A 1 193 ? 16.364 10.854 -7.933 1.00 84.88 193 HIS A CA 1
ATOM 1565 C C . HIS A 1 193 ? 15.918 11.703 -9.144 1.00 84.88 193 HIS A C 1
ATOM 1567 O O . HIS A 1 193 ? 16.714 12.475 -9.672 1.00 84.88 193 HIS A O 1
ATOM 1573 N N . LEU A 1 194 ? 14.658 11.586 -9.577 1.00 80.44 194 LEU A N 1
ATOM 1574 C CA . LEU A 1 194 ? 14.058 12.364 -10.654 1.00 80.44 194 LEU A CA 1
ATOM 1575 C C . LEU A 1 194 ? 13.036 13.336 -10.046 1.00 80.44 194 LEU A C 1
ATOM 1577 O O . LEU A 1 194 ? 11.849 12.997 -9.965 1.00 80.44 194 LEU A O 1
ATOM 1581 N N . PRO A 1 195 ? 13.466 14.550 -9.635 1.00 57.78 195 PRO A N 1
ATOM 1582 C CA . PRO A 1 195 ? 12.635 15.494 -8.888 1.00 57.78 195 PRO A CA 1
ATOM 1583 C C . PRO A 1 195 ? 11.325 15.845 -9.592 1.00 57.78 195 PRO A C 1
ATOM 1585 O O . PRO A 1 195 ? 10.364 16.240 -8.940 1.00 57.78 195 PRO A O 1
ATOM 1588 N N . SER A 1 196 ? 11.237 15.647 -10.911 1.00 61.25 196 SER A N 1
ATOM 1589 C CA . SER A 1 196 ? 9.949 15.474 -11.567 1.00 61.25 196 SER A CA 1
ATOM 1590 C C . SER A 1 196 ? 10.096 14.659 -12.850 1.00 61.25 196 SER A C 1
ATOM 1592 O O . SER A 1 196 ? 10.718 15.107 -13.815 1.00 61.25 196 SER A O 1
ATOM 1594 N N . LEU A 1 197 ? 9.460 13.486 -12.914 1.00 59.62 197 LEU A N 1
ATOM 1595 C CA . LEU A 1 197 ? 9.265 12.787 -14.192 1.00 59.62 197 LEU A CA 1
ATOM 1596 C C . LEU A 1 197 ? 8.486 13.660 -15.201 1.00 59.62 197 LEU A C 1
ATOM 1598 O O . LEU A 1 197 ? 8.559 13.431 -16.401 1.00 59.62 197 LEU A O 1
ATOM 1602 N N . SER A 1 198 ? 7.788 14.705 -14.738 1.00 53.69 198 SER A N 1
ATOM 1603 C CA . SER A 1 198 ? 7.178 15.728 -15.596 1.00 53.69 198 SER A CA 1
ATOM 1604 C C . SER A 1 198 ? 8.190 16.593 -16.358 1.00 53.69 198 SER A C 1
ATOM 1606 O O . SER A 1 198 ? 7.895 16.993 -17.478 1.00 53.69 198 SER A O 1
ATOM 1608 N N . ALA A 1 199 ? 9.371 16.864 -15.795 1.00 54.84 199 ALA A N 1
ATOM 1609 C CA . ALA A 1 199 ? 10.447 17.584 -16.481 1.00 54.84 199 ALA A CA 1
ATOM 1610 C C . ALA A 1 199 ? 11.130 16.672 -17.505 1.00 54.84 199 ALA A C 1
ATOM 1612 O O . ALA A 1 199 ? 11.393 17.098 -18.624 1.00 54.84 199 ALA A O 1
ATOM 1613 N N . LEU A 1 200 ? 11.295 15.391 -17.160 1.00 56.59 200 LEU A N 1
ATOM 1614 C CA . LEU A 1 200 ? 11.703 14.349 -18.102 1.00 56.59 200 LEU A CA 1
ATOM 1615 C C . LEU A 1 200 ? 10.709 14.192 -19.251 1.00 56.59 200 LEU A C 1
ATOM 1617 O O . LEU A 1 200 ? 11.142 14.009 -20.374 1.00 56.59 200 LEU A O 1
ATOM 1621 N N . ASN A 1 201 ? 9.402 14.329 -19.019 1.00 54.44 201 ASN A N 1
ATOM 1622 C CA . ASN A 1 201 ? 8.431 14.312 -20.113 1.00 54.44 201 ASN A CA 1
ATOM 1623 C C . ASN A 1 201 ? 8.700 15.454 -21.112 1.00 54.44 201 ASN A C 1
ATOM 1625 O O . ASN A 1 201 ? 8.666 15.234 -22.310 1.00 54.44 201 ASN A O 1
ATOM 1629 N N . ALA A 1 202 ? 9.049 16.657 -20.642 1.00 56.44 202 ALA A N 1
ATOM 1630 C CA . ALA A 1 202 ? 9.391 17.778 -21.524 1.00 56.44 202 ALA A CA 1
ATOM 1631 C C . ALA A 1 202 ? 10.760 17.619 -22.220 1.00 56.44 202 ALA A C 1
ATOM 1633 O O . ALA A 1 202 ? 10.921 18.047 -23.360 1.00 56.44 202 ALA A O 1
ATOM 1634 N N . GLU A 1 203 ? 11.741 17.011 -21.549 1.00 54.16 203 GLU A N 1
ATOM 1635 C CA . GLU A 1 203 ? 13.108 16.854 -22.063 1.00 54.16 203 GLU A CA 1
ATOM 1636 C C . GLU A 1 203 ? 13.298 15.603 -22.941 1.00 54.16 203 GLU A C 1
ATOM 1638 O O . GLU A 1 203 ? 14.029 15.632 -23.925 1.00 54.16 203 GLU A O 1
ATOM 1643 N N . VAL A 1 204 ? 12.612 14.500 -22.642 1.00 52.81 204 VAL A N 1
ATOM 1644 C CA . VAL A 1 204 ? 12.559 13.315 -23.513 1.00 52.81 204 VAL A CA 1
ATOM 1645 C C . VAL A 1 204 ? 11.834 13.675 -24.807 1.00 52.81 204 VAL A C 1
ATOM 1647 O O . VAL A 1 204 ? 12.366 13.406 -25.880 1.00 52.81 204 VAL A O 1
ATOM 1650 N N . LEU A 1 205 ? 10.713 14.406 -24.733 1.00 49.19 205 LEU A N 1
ATOM 1651 C CA . LEU A 1 205 ? 10.046 14.938 -25.928 1.00 49.19 205 LEU A CA 1
ATOM 1652 C C . LEU A 1 205 ? 10.954 15.876 -26.746 1.00 49.19 205 LEU A C 1
ATOM 1654 O O . LEU A 1 205 ? 10.827 15.918 -27.965 1.00 49.19 205 LEU A O 1
ATOM 1658 N N . SER A 1 206 ? 11.891 16.603 -26.121 1.00 51.81 206 SER A N 1
ATOM 1659 C CA . SER A 1 206 ? 12.813 17.486 -26.850 1.00 51.81 206 SER A CA 1
ATOM 1660 C C . SER A 1 206 ? 14.041 16.771 -27.431 1.00 51.81 206 SER A C 1
ATOM 1662 O O . SER A 1 206 ? 14.557 17.200 -28.462 1.00 51.81 206 SER A O 1
ATOM 1664 N N . ARG A 1 207 ? 14.509 15.672 -26.822 1.00 48.09 207 ARG A N 1
ATOM 1665 C CA . ARG A 1 207 ? 15.686 14.906 -27.282 1.00 48.09 207 ARG A CA 1
ATOM 1666 C C . ARG A 1 207 ? 15.373 13.841 -28.335 1.00 48.09 207 ARG A C 1
ATOM 1668 O O . ARG A 1 207 ? 16.271 13.475 -29.086 1.00 48.09 207 ARG A O 1
ATOM 1675 N N . VAL A 1 208 ? 14.131 13.366 -28.427 1.00 47.97 208 VAL A N 1
ATOM 1676 C CA . VAL A 1 208 ? 13.714 12.310 -29.377 1.00 47.97 208 VAL A CA 1
ATOM 1677 C C . VAL A 1 208 ? 13.446 12.857 -30.795 1.00 47.97 208 VAL A C 1
ATOM 1679 O O . VAL A 1 208 ? 12.993 12.145 -31.681 1.00 47.97 208 VAL A O 1
ATOM 1682 N N . GLY A 1 209 ? 13.798 14.116 -31.075 1.00 37.22 209 GLY A N 1
ATOM 1683 C CA . GLY A 1 209 ? 13.728 14.654 -32.436 1.00 37.22 209 GLY A CA 1
ATOM 1684 C C . GLY A 1 209 ? 12.306 14.958 -32.906 1.00 37.22 209 GLY A C 1
ATOM 1685 O O . GLY A 1 209 ? 12.072 15.066 -34.109 1.00 37.22 209 GLY A O 1
ATOM 1686 N N . TYR A 1 210 ? 11.364 15.167 -31.979 1.00 37.97 210 TYR A N 1
ATOM 1687 C CA . TYR A 1 210 ? 10.166 15.922 -32.316 1.00 37.97 210 TYR A CA 1
ATOM 1688 C C . TYR A 1 210 ? 10.619 17.313 -32.749 1.00 37.97 210 TYR A C 1
ATOM 1690 O O . TYR A 1 210 ? 11.054 18.131 -31.936 1.00 37.97 210 TYR A O 1
ATOM 1698 N N . VAL A 1 211 ? 10.538 17.558 -34.059 1.00 35.22 211 VAL A N 1
ATOM 1699 C CA . VAL A 1 211 ? 10.545 18.895 -34.639 1.00 35.22 211 VAL A CA 1
ATOM 1700 C C . VAL A 1 211 ? 9.577 19.704 -33.796 1.00 35.22 211 VAL A C 1
ATOM 1702 O O . VAL A 1 211 ? 8.369 19.459 -33.813 1.00 35.22 211 VAL A O 1
ATOM 1705 N N . ALA A 1 212 ? 10.124 20.617 -32.998 1.00 34.19 212 ALA A N 1
ATOM 1706 C CA . ALA A 1 212 ? 9.336 21.606 -32.309 1.00 34.19 212 ALA A CA 1
ATOM 1707 C C . ALA A 1 212 ? 8.512 22.300 -33.393 1.00 34.19 212 ALA A C 1
ATOM 1709 O O . ALA A 1 212 ? 9.043 23.087 -34.179 1.00 34.19 212 ALA A O 1
ATOM 1710 N N . TYR A 1 213 ? 7.215 21.986 -33.467 1.00 30.44 213 TYR A N 1
ATOM 1711 C CA . TYR A 1 213 ? 6.278 22.878 -34.126 1.00 30.44 213 TYR A CA 1
ATOM 1712 C C . TYR A 1 213 ? 6.577 24.265 -33.562 1.00 30.44 213 TYR A C 1
ATOM 1714 O O . TYR A 1 213 ? 6.699 24.384 -32.336 1.00 30.44 213 TYR A O 1
ATOM 1722 N N . PRO A 1 214 ? 6.761 25.295 -34.404 1.00 34.22 214 PRO A N 1
ATOM 1723 C CA . PRO A 1 214 ? 7.088 26.617 -33.919 1.00 34.22 214 PRO A CA 1
ATOM 1724 C C . PRO A 1 214 ? 5.876 27.144 -33.151 1.00 34.22 214 PRO A C 1
ATOM 1726 O O . PRO A 1 214 ? 4.997 27.811 -33.697 1.00 34.22 214 PRO A O 1
ATOM 1729 N N . LEU A 1 215 ? 5.835 26.841 -31.853 1.00 39.66 215 LEU A N 1
ATOM 1730 C CA . LEU A 1 215 ? 5.087 27.571 -30.852 1.00 39.66 215 LEU A CA 1
ATOM 1731 C C . LEU A 1 215 ? 5.737 28.945 -30.813 1.00 39.66 215 LEU A C 1
ATOM 1733 O O . LEU A 1 215 ? 6.664 29.206 -30.048 1.00 39.66 215 LEU A O 1
ATOM 1737 N N . LYS A 1 216 ? 5.288 29.810 -31.725 1.00 34.78 216 LYS A N 1
ATOM 1738 C CA . LYS A 1 216 ? 5.593 31.233 -31.721 1.00 34.78 216 LYS A CA 1
ATOM 1739 C C . LYS A 1 216 ? 5.372 31.740 -30.295 1.00 34.78 216 LYS A C 1
ATOM 1741 O O . LYS A 1 216 ? 4.244 31.794 -29.821 1.00 34.78 216 LYS A O 1
ATOM 1746 N N . ALA A 1 217 ? 6.476 32.056 -29.622 1.00 39.62 217 ALA A N 1
ATOM 1747 C CA . ALA A 1 217 ? 6.545 32.860 -28.411 1.00 39.62 217 ALA A CA 1
ATOM 1748 C C . ALA A 1 217 ? 5.490 32.546 -27.328 1.00 39.62 217 ALA A C 1
ATOM 1750 O O . ALA A 1 217 ? 4.789 33.443 -26.862 1.00 39.62 217 ALA A O 1
ATOM 1751 N N . GLN A 1 218 ? 5.412 31.302 -26.845 1.00 38.88 218 GLN A N 1
ATOM 1752 C CA . GLN A 1 218 ? 4.887 31.094 -25.495 1.00 38.88 218 GLN A CA 1
ATOM 1753 C C . GLN A 1 218 ? 6.024 31.316 -24.493 1.00 38.88 218 GLN A C 1
ATOM 1755 O O . GLN A 1 218 ? 6.997 30.567 -24.445 1.00 38.88 218 GLN A O 1
ATOM 1760 N N . LYS A 1 219 ? 5.904 32.425 -23.746 1.00 41.00 219 LYS A N 1
ATOM 1761 C CA . LYS A 1 219 ? 6.647 32.771 -22.523 1.00 41.00 219 LYS A CA 1
ATOM 1762 C C . LYS A 1 219 ? 7.165 31.515 -21.823 1.00 41.00 219 LYS A C 1
ATOM 1764 O O . LYS A 1 219 ? 6.342 30.652 -21.537 1.00 41.00 219 LYS A O 1
ATOM 1769 N N . LYS A 1 220 ? 8.481 31.463 -21.533 1.00 40.31 220 LYS A N 1
ATOM 1770 C CA . LYS A 1 220 ? 9.162 30.487 -20.652 1.00 40.31 220 LYS A CA 1
ATOM 1771 C C . LYS A 1 220 ? 8.137 29.732 -19.808 1.00 40.31 220 LYS A C 1
ATOM 1773 O O . LYS A 1 220 ? 7.642 30.293 -18.830 1.00 40.31 220 LYS A O 1
ATOM 1778 N N . ALA A 1 221 ? 7.766 28.525 -20.241 1.00 40.91 221 ALA A N 1
ATOM 1779 C CA . ALA A 1 221 ? 6.825 27.706 -19.501 1.00 40.91 221 ALA A CA 1
ATOM 1780 C C . ALA A 1 221 ? 7.405 27.560 -18.096 1.00 40.91 221 ALA A C 1
ATOM 1782 O O . ALA A 1 221 ? 8.513 27.054 -17.924 1.00 40.91 221 ALA A O 1
ATOM 1783 N N . TYR A 1 222 ? 6.704 28.126 -17.118 1.00 42.62 222 TYR A N 1
ATOM 1784 C CA . TYR A 1 222 ? 7.011 27.985 -15.709 1.00 42.62 222 TYR A CA 1
ATOM 1785 C C . TYR A 1 222 ? 7.055 26.485 -15.430 1.00 42.62 222 TYR A C 1
ATOM 1787 O O . TYR A 1 222 ? 6.007 25.854 -15.328 1.00 42.62 222 TYR A O 1
ATOM 1795 N N . ILE A 1 223 ? 8.256 25.900 -15.394 1.00 49.25 223 ILE A N 1
ATOM 1796 C CA . ILE A 1 223 ? 8.459 24.573 -14.827 1.00 49.25 223 ILE A CA 1
ATOM 1797 C C . ILE A 1 223 ? 8.136 24.796 -13.356 1.00 49.25 223 ILE A C 1
ATOM 1799 O O . ILE A 1 223 ? 8.896 25.509 -12.693 1.00 49.25 223 ILE A O 1
ATOM 1803 N N . PRO A 1 224 ? 6.999 24.295 -12.842 1.00 48.34 224 PRO A N 1
ATOM 1804 C CA . PRO A 1 224 ? 6.707 24.443 -11.436 1.00 48.34 224 PRO A CA 1
ATOM 1805 C C . PRO A 1 224 ? 7.864 23.762 -10.728 1.00 48.34 224 PRO A C 1
ATOM 1807 O O . PRO A 1 224 ? 8.076 22.562 -10.915 1.00 48.34 224 PRO A O 1
ATOM 1810 N N . SER A 1 225 ? 8.655 24.544 -9.992 1.00 52.88 225 SER A N 1
ATOM 1811 C CA . SER A 1 225 ? 9.644 23.999 -9.075 1.00 52.88 225 SER A CA 1
ATOM 1812 C C . SER A 1 225 ? 8.890 22.955 -8.266 1.00 52.88 225 SER A C 1
ATOM 1814 O O . SER A 1 225 ? 7.902 23.267 -7.590 1.00 52.88 225 SER A O 1
ATOM 1816 N N . VAL A 1 226 ? 9.245 21.682 -8.458 1.00 58.47 226 VAL A N 1
ATOM 1817 C CA . VAL A 1 226 ? 8.649 20.643 -7.640 1.00 58.47 226 VAL A CA 1
ATO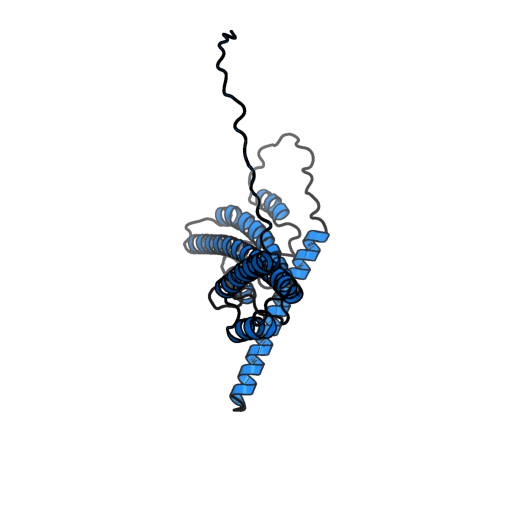M 1818 C C . VAL A 1 226 ? 9.015 21.015 -6.228 1.00 58.47 226 VAL A C 1
ATOM 1820 O O . VAL A 1 226 ? 10.194 21.132 -5.901 1.00 58.47 226 VAL A O 1
ATOM 1823 N N . SER A 1 227 ? 7.981 21.290 -5.432 1.00 73.19 227 SER A N 1
ATOM 1824 C CA . SER A 1 227 ? 8.156 21.720 -4.057 1.00 73.19 227 SER A CA 1
ATOM 1825 C C . SER A 1 227 ? 9.155 20.771 -3.410 1.00 73.19 227 SER A C 1
ATOM 1827 O O . SER A 1 227 ? 8.938 19.558 -3.433 1.00 73.19 227 SER A O 1
ATOM 1829 N N . SER A 1 228 ? 10.238 21.307 -2.846 1.00 80.25 228 SER A N 1
ATOM 1830 C CA . SER A 1 228 ? 11.248 20.534 -2.109 1.00 80.25 228 SER A CA 1
ATOM 1831 C C . SER A 1 228 ? 10.607 19.549 -1.120 1.00 80.25 228 SER A C 1
ATOM 1833 O O . SER A 1 228 ? 11.108 18.450 -0.899 1.00 80.25 228 SER A O 1
ATOM 1835 N N . LYS A 1 229 ? 9.415 19.891 -0.615 1.00 87.62 229 LYS A N 1
ATOM 1836 C CA . LYS A 1 229 ? 8.552 19.045 0.210 1.00 87.62 229 LYS A CA 1
ATOM 1837 C C . LYS A 1 229 ? 8.084 17.749 -0.467 1.00 87.62 229 LYS A C 1
ATOM 1839 O O . LYS A 1 229 ? 8.010 16.723 0.196 1.00 87.62 229 LYS A O 1
ATOM 1844 N N . TYR A 1 230 ? 7.707 17.771 -1.746 1.00 88.25 230 TYR A N 1
ATOM 1845 C CA . TYR A 1 230 ? 7.296 16.559 -2.470 1.00 88.25 230 TYR A CA 1
ATOM 1846 C C . TYR A 1 230 ? 8.479 15.610 -2.662 1.00 88.25 230 TYR A C 1
ATOM 1848 O O . TYR A 1 230 ? 8.345 14.410 -2.438 1.00 88.25 230 TYR A O 1
ATOM 1856 N N . GLN A 1 231 ? 9.638 16.169 -3.000 1.00 89.19 231 GLN A N 1
ATOM 1857 C CA . GLN A 1 231 ? 10.873 15.416 -3.153 1.00 89.19 231 GLN A CA 1
ATOM 1858 C C . GLN A 1 231 ? 11.307 14.746 -1.840 1.00 89.19 231 GLN A C 1
ATOM 1860 O O . GLN A 1 231 ? 11.579 13.548 -1.831 1.00 89.19 231 GLN A O 1
ATOM 1865 N N . GLY A 1 232 ? 11.287 15.483 -0.723 1.00 92.12 232 GLY A N 1
ATOM 1866 C CA . GLY A 1 232 ? 11.574 14.911 0.598 1.00 92.12 232 GLY A CA 1
ATOM 1867 C C . GLY A 1 232 ? 10.627 13.761 0.949 1.00 92.12 232 GLY A C 1
ATOM 1868 O O . GLY A 1 232 ? 11.071 12.686 1.330 1.00 92.12 232 GLY A O 1
ATOM 1869 N N . ARG A 1 233 ? 9.323 13.921 0.683 1.00 94.62 233 ARG A N 1
ATOM 1870 C CA . ARG A 1 233 ? 8.331 12.854 0.909 1.00 94.62 233 ARG A CA 1
ATOM 1871 C C . ARG A 1 233 ? 8.604 11.591 0.090 1.00 94.62 233 ARG A C 1
ATOM 1873 O O . ARG A 1 233 ? 8.377 10.492 0.586 1.00 94.62 233 ARG A O 1
ATOM 1880 N N . LEU A 1 234 ? 9.076 11.726 -1.152 1.00 93.94 234 LEU A N 1
ATOM 1881 C CA . LEU A 1 234 ? 9.487 10.574 -1.959 1.00 93.94 234 LEU A CA 1
ATOM 1882 C C . LEU A 1 234 ? 10.677 9.849 -1.330 1.00 93.94 234 LEU A C 1
ATOM 1884 O O . LEU A 1 234 ? 10.640 8.628 -1.211 1.00 93.94 234 LEU A O 1
ATOM 1888 N N . GLN A 1 235 ? 11.698 10.589 -0.899 1.00 94.56 235 GLN A N 1
ATOM 1889 C CA . GLN A 1 235 ? 12.882 10.020 -0.251 1.00 94.56 235 GLN A CA 1
ATOM 1890 C C . GLN A 1 235 ? 12.531 9.322 1.071 1.00 94.56 235 GLN A C 1
ATOM 1892 O O . GLN A 1 235 ? 12.997 8.208 1.323 1.00 94.56 235 GLN A O 1
ATOM 1897 N N . ASP A 1 236 ? 11.652 9.922 1.876 1.00 96.25 236 ASP A N 1
ATOM 1898 C CA . ASP A 1 236 ? 11.144 9.324 3.113 1.00 96.25 236 ASP A CA 1
ATOM 1899 C C . ASP A 1 236 ? 10.404 8.011 2.825 1.00 96.25 236 ASP A C 1
ATOM 1901 O O . ASP A 1 236 ? 10.633 6.992 3.481 1.00 96.25 236 ASP A O 1
ATOM 1905 N N . ALA A 1 237 ? 9.542 8.008 1.805 1.00 96.81 237 ALA A N 1
ATOM 1906 C CA . ALA A 1 237 ? 8.788 6.827 1.407 1.00 96.81 237 ALA A CA 1
ATOM 1907 C C . ALA A 1 237 ? 9.693 5.711 0.852 1.00 96.81 237 ALA A C 1
ATOM 1909 O O . ALA A 1 237 ? 9.490 4.540 1.175 1.00 96.81 237 ALA A O 1
ATOM 1910 N N . GLU A 1 238 ? 10.720 6.042 0.067 1.00 95.88 238 GLU A N 1
ATOM 1911 C CA . GLU A 1 238 ? 11.714 5.068 -0.401 1.00 95.88 238 GLU A CA 1
ATOM 1912 C C . GLU A 1 238 ? 12.535 4.490 0.752 1.00 95.88 238 GLU A C 1
ATOM 1914 O O . GLU A 1 238 ? 12.748 3.278 0.814 1.00 95.88 238 GLU A O 1
ATOM 1919 N N . THR A 1 239 ? 12.952 5.338 1.693 1.00 96.88 239 THR A N 1
ATOM 1920 C CA . THR A 1 239 ? 13.663 4.915 2.905 1.00 96.88 239 THR A CA 1
ATOM 1921 C C . THR A 1 239 ? 12.801 3.958 3.722 1.00 96.88 239 THR A C 1
ATOM 1923 O O . THR A 1 239 ? 13.271 2.899 4.143 1.00 96.88 239 THR A O 1
ATOM 1926 N N . TYR A 1 240 ? 11.514 4.275 3.881 1.00 97.12 240 TYR A N 1
ATOM 1927 C CA . TYR A 1 240 ? 10.554 3.406 4.553 1.00 97.12 240 TYR A CA 1
ATOM 1928 C C . TYR A 1 240 ? 10.411 2.049 3.854 1.00 97.12 240 TYR A C 1
ATOM 1930 O O . TYR A 1 240 ? 10.473 1.007 4.507 1.00 97.12 240 TYR A O 1
ATOM 1938 N N . LEU A 1 241 ? 10.258 2.051 2.527 1.00 96.94 241 LEU A N 1
ATOM 1939 C CA . LEU A 1 241 ? 10.122 0.838 1.721 1.00 96.94 241 LEU A CA 1
ATOM 1940 C C . LEU A 1 241 ? 11.361 -0.066 1.837 1.00 96.94 241 LEU A C 1
ATOM 1942 O O . LEU A 1 241 ? 11.229 -1.267 2.082 1.00 96.94 241 LEU A O 1
ATOM 1946 N N . LYS A 1 242 ? 12.565 0.508 1.732 1.00 95.62 242 LYS A N 1
ATOM 1947 C CA . LYS A 1 242 ? 13.833 -0.216 1.924 1.00 95.62 242 LYS A CA 1
ATOM 1948 C C . LYS A 1 242 ? 13.959 -0.772 3.344 1.00 95.62 242 LYS A C 1
ATOM 1950 O O . LYS A 1 242 ? 14.359 -1.923 3.526 1.00 95.62 242 LYS A O 1
ATOM 1955 N N . GLY A 1 243 ? 13.580 0.018 4.350 1.00 95.81 243 GLY A N 1
ATOM 1956 C CA . GLY A 1 243 ? 13.573 -0.405 5.750 1.00 95.81 243 GLY A CA 1
ATOM 1957 C C . GLY A 1 243 ? 12.633 -1.585 6.007 1.00 95.81 243 GLY A C 1
ATOM 1958 O O . GLY A 1 243 ? 12.996 -2.518 6.725 1.00 95.81 243 GLY A O 1
ATOM 1959 N N . GLU A 1 244 ? 11.452 -1.587 5.384 1.00 94.69 244 GLU A N 1
ATOM 1960 C CA . GLU A 1 244 ? 10.507 -2.704 5.462 1.00 94.69 244 GLU A CA 1
ATOM 1961 C C . GLU A 1 244 ? 11.085 -3.975 4.824 1.00 94.69 244 GLU A C 1
ATOM 1963 O O . GLU A 1 244 ? 11.029 -5.039 5.440 1.00 94.69 244 GLU A O 1
ATOM 1968 N N . LEU A 1 245 ? 11.698 -3.870 3.640 1.00 93.44 245 LEU A N 1
ATOM 1969 C CA . LEU A 1 245 ? 12.356 -5.000 2.977 1.00 93.44 245 LEU A CA 1
ATOM 1970 C C . LEU A 1 245 ? 13.443 -5.616 3.867 1.00 93.44 245 LEU A C 1
ATOM 1972 O O . LEU A 1 245 ? 13.458 -6.828 4.091 1.00 93.44 245 LEU A O 1
ATOM 1976 N N . HIS A 1 246 ? 14.312 -4.779 4.436 1.00 94.81 246 HIS A N 1
ATOM 1977 C CA . HIS A 1 246 ? 15.371 -5.234 5.332 1.00 94.81 246 HIS A CA 1
ATOM 1978 C C . HIS A 1 246 ? 14.817 -5.899 6.603 1.00 94.81 246 HIS A C 1
ATOM 1980 O O . HIS A 1 246 ? 15.319 -6.939 7.039 1.00 94.81 246 HIS A O 1
ATOM 1986 N N . ARG A 1 247 ? 13.755 -5.334 7.192 1.00 93.31 247 ARG A N 1
ATOM 1987 C CA . ARG A 1 247 ? 13.075 -5.919 8.357 1.00 93.31 247 ARG A CA 1
ATOM 1988 C C . ARG A 1 247 ? 12.540 -7.315 8.042 1.00 93.31 247 ARG A C 1
ATOM 1990 O O . ARG A 1 247 ? 12.756 -8.230 8.829 1.00 93.31 247 ARG A O 1
ATOM 1997 N N . GLN A 1 248 ? 11.882 -7.489 6.899 1.00 91.44 248 GLN A N 1
ATOM 1998 C CA . GLN A 1 248 ? 11.303 -8.774 6.497 1.00 91.44 248 GLN A CA 1
ATOM 1999 C C . GLN A 1 248 ? 12.383 -9.824 6.217 1.00 91.44 248 GLN A C 1
ATOM 2001 O O . GLN A 1 248 ? 12.290 -10.944 6.710 1.00 91.44 248 GLN A O 1
ATOM 2006 N N . GLN A 1 249 ? 13.467 -9.450 5.531 1.00 91.19 249 GLN A N 1
ATOM 2007 C CA . GLN A 1 249 ? 14.621 -10.338 5.337 1.00 91.19 249 GLN A CA 1
ATOM 2008 C C . GLN A 1 249 ? 15.222 -10.802 6.668 1.00 91.19 249 GLN A C 1
ATOM 2010 O O . GLN A 1 249 ? 15.574 -11.971 6.814 1.00 91.19 249 GLN A O 1
ATOM 2015 N N . ARG A 1 250 ? 15.320 -9.903 7.655 1.00 95.38 250 ARG A N 1
ATOM 2016 C CA . ARG A 1 250 ? 15.805 -10.243 8.998 1.00 95.38 250 ARG A CA 1
ATOM 2017 C C . ARG A 1 250 ? 14.877 -11.233 9.703 1.00 95.38 250 ARG A C 1
ATOM 2019 O O . ARG A 1 250 ? 15.370 -12.208 10.255 1.00 95.38 250 ARG A O 1
ATOM 2026 N N . LEU A 1 251 ? 13.563 -11.003 9.653 1.00 92.25 251 LEU A N 1
ATOM 2027 C CA . LEU A 1 251 ? 12.568 -11.903 10.245 1.00 92.25 251 LEU A CA 1
ATOM 2028 C C . LEU A 1 251 ? 12.614 -13.299 9.617 1.00 92.25 251 LEU A C 1
ATOM 2030 O O . LEU A 1 251 ? 12.576 -14.285 10.342 1.00 92.25 251 LEU A O 1
ATOM 2034 N N . VAL A 1 252 ? 12.753 -13.396 8.292 1.00 91.38 252 VAL A N 1
ATOM 2035 C CA . VAL A 1 252 ? 12.875 -14.689 7.600 1.00 91.38 252 VAL A CA 1
ATOM 2036 C C . VAL A 1 252 ? 14.134 -15.438 8.036 1.00 91.38 252 VAL A C 1
ATOM 2038 O O . VAL A 1 252 ? 14.044 -16.615 8.371 1.00 91.38 252 VAL A O 1
ATOM 2041 N N . ARG A 1 253 ? 15.293 -14.767 8.090 1.00 94.88 253 ARG A N 1
ATOM 2042 C CA . ARG A 1 253 ? 16.544 -15.389 8.568 1.00 94.88 253 ARG A CA 1
ATOM 2043 C C . ARG A 1 253 ? 16.424 -15.872 10.008 1.00 94.88 253 ARG A C 1
ATOM 2045 O O . ARG A 1 253 ? 16.921 -16.940 10.341 1.00 94.88 253 ARG A O 1
ATOM 2052 N N . GLU A 1 254 ? 15.761 -15.087 10.848 1.00 95.62 254 GLU A N 1
ATOM 2053 C CA . GLU A 1 254 ? 15.538 -15.443 12.242 1.00 95.62 254 GLU A CA 1
ATOM 2054 C C . GLU A 1 254 ? 14.616 -16.658 12.371 1.00 95.62 254 GLU A C 1
ATOM 2056 O O . GLU A 1 254 ? 14.947 -17.601 13.078 1.00 95.62 254 GLU A O 1
ATOM 2061 N N . LEU A 1 255 ? 13.512 -16.701 11.623 1.00 93.94 255 LEU A N 1
ATOM 2062 C CA . LEU A 1 255 ? 12.635 -17.872 11.582 1.00 93.94 255 LEU A CA 1
ATOM 2063 C C . LEU A 1 255 ? 13.378 -19.121 11.097 1.00 93.94 255 LEU A C 1
ATOM 2065 O O . LEU A 1 255 ? 13.260 -20.175 11.715 1.00 93.94 255 LEU A O 1
ATOM 2069 N N . GLN A 1 256 ? 14.189 -19.001 10.043 1.00 94.94 256 GLN A N 1
ATOM 2070 C CA . GLN A 1 256 ? 15.027 -20.096 9.547 1.00 94.94 256 GLN A CA 1
ATOM 2071 C C . GLN A 1 256 ? 16.014 -20.585 10.615 1.00 94.94 256 GLN A C 1
ATOM 2073 O O . GLN A 1 256 ? 16.164 -21.791 10.796 1.00 94.94 256 GLN A O 1
ATOM 2078 N N . ARG A 1 257 ? 16.643 -19.663 11.356 1.00 96.69 257 ARG A N 1
ATOM 2079 C CA . ARG A 1 257 ? 17.537 -19.983 12.477 1.00 96.69 257 ARG A CA 1
ATOM 2080 C C . ARG A 1 257 ? 16.806 -20.754 13.577 1.00 96.69 257 ARG A C 1
ATOM 2082 O O . ARG A 1 257 ? 17.319 -21.768 14.034 1.00 96.69 257 ARG A O 1
ATOM 2089 N N . LEU A 1 258 ? 15.616 -20.296 13.969 1.00 96.25 258 LEU A N 1
ATOM 2090 C CA . LEU A 1 258 ? 14.811 -20.913 15.029 1.00 96.25 258 LEU A CA 1
ATOM 2091 C C . LEU A 1 258 ? 14.294 -22.307 14.637 1.00 96.25 258 LEU A C 1
ATOM 2093 O O . LEU A 1 258 ? 14.315 -23.222 15.463 1.00 96.25 258 LEU A O 1
ATOM 2097 N N . CYS A 1 259 ? 13.889 -22.485 13.375 1.00 94.75 259 CYS A N 1
ATOM 2098 C CA . CYS A 1 259 ? 13.516 -23.794 12.831 1.00 94.75 259 CYS A CA 1
ATOM 2099 C C . CYS A 1 259 ? 14.729 -24.735 12.790 1.00 94.75 259 CYS A C 1
ATOM 2101 O O . CYS A 1 259 ? 14.637 -25.884 13.206 1.00 94.75 259 CYS A O 1
ATOM 2103 N N . GLY A 1 260 ? 15.894 -24.240 12.355 1.00 95.38 260 GLY A N 1
ATOM 2104 C CA . GLY A 1 260 ? 17.137 -25.017 12.338 1.00 95.38 260 GLY A CA 1
ATOM 2105 C C . GLY A 1 260 ? 17.631 -25.435 13.727 1.00 95.38 260 GLY A C 1
ATOM 2106 O O . GLY A 1 260 ? 18.328 -26.438 13.844 1.00 95.38 260 GLY A O 1
ATOM 2107 N N . SER A 1 261 ? 17.250 -24.707 14.781 1.00 95.75 261 SER A N 1
ATOM 2108 C CA . SER A 1 261 ? 17.548 -25.064 16.174 1.00 95.75 261 SER A CA 1
ATOM 2109 C C . SER A 1 261 ? 16.501 -25.969 16.839 1.00 95.75 261 SER A C 1
ATOM 2111 O O . SER A 1 261 ? 16.636 -26.246 18.027 1.00 95.75 261 SER A O 1
ATOM 2113 N N . GLY A 1 262 ? 15.449 -26.393 16.127 1.00 92.12 262 GLY A N 1
ATOM 2114 C CA . GLY A 1 262 ? 14.390 -27.249 16.681 1.00 92.12 262 GLY A CA 1
ATOM 2115 C C . GLY A 1 262 ? 13.520 -26.577 17.750 1.00 92.12 262 GLY A C 1
ATOM 2116 O O . GLY A 1 262 ? 12.952 -27.262 18.594 1.00 92.12 262 GLY A O 1
ATOM 2117 N N . MET A 1 263 ? 13.434 -25.239 17.754 1.00 80.94 263 MET A N 1
ATOM 2118 C CA . MET A 1 263 ? 12.540 -24.504 18.667 1.00 80.94 263 MET A CA 1
ATOM 2119 C C . MET A 1 263 ? 11.105 -24.370 18.130 1.00 80.94 263 MET A C 1
ATOM 2121 O O . MET A 1 263 ? 10.260 -23.770 18.794 1.00 80.94 263 MET A O 1
ATOM 2125 N N . PHE A 1 264 ? 10.845 -24.924 16.944 1.00 71.75 264 PHE A N 1
ATOM 2126 C CA . PHE A 1 264 ? 9.545 -25.033 16.289 1.00 71.75 264 PHE A CA 1
ATOM 2127 C C . PHE A 1 264 ? 9.396 -26.409 15.650 1.00 71.75 264 PHE A C 1
ATOM 2129 O O . PHE A 1 264 ? 10.437 -26.950 15.208 1.00 71.75 264 PHE A O 1
#

pLDDT: mean 85.16, std 18.8, range [30.44, 98.5]

Nearest PDB structures (foldseek):
  6qhd-assembly1_B  TM=4.256E-01  e=3.211E+00  Homo sapiens

Sequence (264 aa):
RPGPWHDAVGPAQMSASQDPVDPQVKLQDRFQRVSQNFRTLCSQLHIPFLECRLYEKYIMAEVTQENLCRLCLLSKLLLEHKRRTMHVLQLIHRREVIVMYIFSITKDYVQGSVTTMDVQDKVVPLLLTLQKVGLRIIEGIVHWRQQLTRPHSFMFQGQNYLLKMAADNQLVASSPLSKILPVQLTEYPLCSHLPSLSALNAEVLSRVGYVAYPLKAQKKAYIPSVSSKYQGRLQDAETYLKGELHRQQRLVRELQRLCGSGMF

Foldseek 3Di:
DDDDDDDDDDDDPPPPPPDPPDPVVVLVVLLVVLLVLLVVLCVVVVPPPVVNVVLCVPQVPDRDPVSSVVSVVSSVLSVVLVVLLVVLVVLLVVLVVLLVVLVVLLVCVVVVVDDLLRNCLPNLVSLQVNLVSLLVNLVSLVVSQVSDPDRDASDDPRDRVLVVLLVSLVVCCPGPVVVSDVADCNQQVSRLVCLHSVVVVVVVCVVVPPPPPPPPDDPPPPPPRSPVVSSVSSVVSSVSSVVVVVVVVVVVVVVVVCVVVVVD